Protein AF-A0A2E8U7J4-F1 (afdb_monomer_lite)

Secondary structure (DSSP, 8-state):
-HHHHH-HHHHHHHHHHHHHHHHHHHH-HHHHHHHHHHHH---HHHHHHHHSTT-S--------HHHHHHHHHHHHHHHHHH-PPP--HHHH---HHHHHHHHHTT--HHHHHH----HHHHTTTPPEEEEETTTEEEEESSHHHHHHHHHHHHHTT--EEEEEEE-TTT--EEEGGGPEEEE-TTS-EEEESSHHHHHHHHHHHT-EEE-HHHHHHTT--

pLDDT: mean 96.06, std 4.63, range [56.97, 98.75]

Structure (mmCIF, N/CA/C/O backbone):
data_AF-A0A2E8U7J4-F1
#
_entry.id   AF-A0A2E8U7J4-F1
#
loop_
_atom_site.group_PDB
_atom_site.id
_atom_site.type_symbol
_atom_site.label_atom_id
_atom_site.label_alt_id
_atom_site.label_comp_id
_atom_site.label_asym_id
_atom_site.label_entity_id
_atom_site.label_seq_id
_atom_site.pdbx_PDB_ins_code
_atom_site.Cartn_x
_atom_site.Cartn_y
_atom_site.Cartn_z
_atom_site.occupancy
_atom_site.B_iso_or_equiv
_atom_site.auth_seq_id
_atom_site.auth_comp_id
_atom_site.auth_asym_id
_atom_site.auth_atom_id
_atom_site.pdbx_PDB_model_num
ATOM 1 N N . GLN A 1 1 ? 15.069 5.390 -27.825 1.00 61.34 1 GLN A N 1
ATOM 2 C CA . GLN A 1 1 ? 15.758 4.118 -28.132 1.00 61.34 1 GLN A CA 1
ATOM 3 C C . GLN A 1 1 ? 17.256 4.313 -28.344 1.00 61.34 1 GLN A C 1
ATOM 5 O O . GLN A 1 1 ? 17.991 3.431 -27.934 1.00 61.34 1 GLN A O 1
ATOM 10 N N . GLU A 1 2 ? 17.716 5.442 -28.901 1.00 76.81 2 GLU A N 1
ATOM 11 C CA . GLU A 1 2 ? 19.159 5.721 -29.071 1.00 76.81 2 GLU A CA 1
ATOM 12 C C . GLU A 1 2 ? 19.921 5.733 -27.738 1.00 76.81 2 GLU A C 1
ATOM 14 O O . GLU A 1 2 ? 20.840 4.945 -27.582 1.00 76.81 2 GLU A O 1
ATOM 19 N N . LEU A 1 3 ? 19.435 6.444 -26.707 1.00 84.75 3 LEU A N 1
ATOM 20 C CA . LEU A 1 3 ? 20.079 6.451 -25.379 1.00 84.75 3 LEU A CA 1
ATOM 21 C C . LEU A 1 3 ? 20.342 5.046 -24.805 1.00 84.75 3 LEU A C 1
ATOM 23 O O . LEU A 1 3 ? 21.417 4.790 -24.285 1.00 84.75 3 LEU A O 1
ATOM 27 N N . ALA A 1 4 ? 19.367 4.137 -24.888 1.00 86.25 4 ALA A N 1
ATOM 28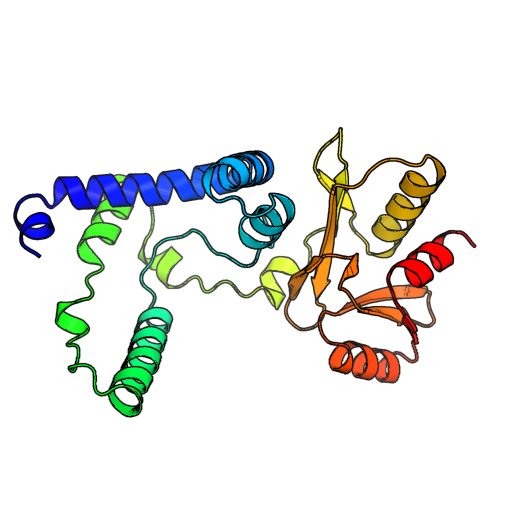 C CA . ALA A 1 4 ? 19.502 2.798 -24.314 1.00 86.25 4 ALA A CA 1
ATOM 29 C C . ALA A 1 4 ? 20.471 1.904 -25.109 1.00 86.25 4 ALA A C 1
ATOM 31 O O . ALA A 1 4 ? 21.087 1.005 -24.540 1.00 86.25 4 ALA A O 1
ATOM 32 N N . LYS A 1 5 ? 20.606 2.148 -26.419 1.00 87.38 5 LYS A N 1
ATOM 33 C CA . LYS A 1 5 ? 21.551 1.438 -27.290 1.00 87.38 5 LYS A CA 1
ATOM 34 C C . LYS A 1 5 ? 22.968 1.985 -27.156 1.00 87.38 5 LYS A C 1
ATOM 36 O O . LYS A 1 5 ? 23.907 1.202 -27.102 1.00 87.38 5 LYS A O 1
ATOM 41 N N . ASP A 1 6 ? 23.096 3.305 -27.092 1.00 94.69 6 ASP A N 1
ATOM 42 C CA . ASP A 1 6 ? 24.384 3.995 -27.085 1.00 94.69 6 ASP A CA 1
ATOM 43 C C . ASP A 1 6 ? 25.003 4.040 -25.681 1.00 94.69 6 ASP A C 1
ATOM 45 O O . ASP A 1 6 ? 26.225 4.027 -25.555 1.00 94.69 6 ASP A O 1
ATOM 49 N N . TYR A 1 7 ? 24.162 4.054 -24.637 1.00 95.88 7 TYR A N 1
ATOM 50 C CA . TYR A 1 7 ? 24.557 4.146 -23.225 1.00 95.88 7 TYR A CA 1
ATOM 51 C C . TYR A 1 7 ? 23.782 3.147 -22.342 1.00 95.88 7 TYR A C 1
ATOM 53 O O . TYR A 1 7 ? 23.061 3.544 -21.412 1.00 95.88 7 TYR A O 1
ATOM 61 N N . PRO A 1 8 ? 23.878 1.832 -22.619 1.00 96.06 8 PRO A N 1
ATOM 62 C CA . PRO A 1 8 ? 23.180 0.802 -21.851 1.00 96.06 8 PRO A CA 1
ATOM 63 C C . PRO A 1 8 ? 23.538 0.839 -20.356 1.00 96.06 8 PRO A C 1
ATOM 65 O O . PRO A 1 8 ? 22.679 0.609 -19.505 1.00 96.06 8 PRO A O 1
ATOM 68 N N . GLU A 1 9 ? 24.773 1.198 -20.010 1.00 96.56 9 GLU A N 1
ATOM 69 C CA . GLU A 1 9 ? 25.257 1.317 -18.636 1.00 96.56 9 GLU A CA 1
ATOM 70 C C . GLU A 1 9 ? 24.529 2.402 -17.836 1.00 96.56 9 GLU A C 1
ATOM 72 O O . GLU A 1 9 ? 24.312 2.232 -16.636 1.00 96.56 9 GLU A O 1
ATOM 77 N N . VAL A 1 10 ? 24.095 3.488 -18.486 1.00 97.38 10 VAL A N 1
ATOM 78 C CA . VAL A 1 10 ? 23.323 4.556 -17.835 1.00 97.38 10 VAL A CA 1
ATOM 79 C C . VAL A 1 10 ? 21.919 4.061 -17.500 1.00 97.38 10 VAL A C 1
ATOM 81 O O . VAL A 1 10 ? 21.425 4.303 -16.398 1.00 97.38 10 VAL A O 1
ATOM 84 N N . VAL A 1 11 ? 21.288 3.316 -18.413 1.00 97.12 11 VAL A N 1
ATOM 85 C CA . VAL A 1 11 ? 19.967 2.711 -18.178 1.00 97.12 11 VAL A CA 1
ATOM 86 C C . VAL A 1 11 ? 20.043 1.674 -17.056 1.00 97.12 11 VAL A C 1
ATOM 88 O O . VAL A 1 11 ? 19.221 1.698 -16.140 1.00 97.12 11 VAL A O 1
ATOM 91 N N . VAL A 1 12 ? 21.060 0.810 -17.070 1.00 98.31 12 VAL A N 1
ATOM 92 C CA . VAL A 1 12 ? 21.289 -0.174 -16.001 1.00 98.31 12 VAL A CA 1
ATOM 93 C C . VAL A 1 12 ? 21.558 0.522 -14.664 1.00 98.31 12 VAL A C 1
ATOM 95 O O . VAL A 1 12 ? 20.991 0.127 -13.645 1.00 98.31 12 VAL A O 1
ATOM 98 N N . ALA A 1 13 ? 22.367 1.585 -14.637 1.00 98.44 13 ALA A N 1
ATOM 99 C CA . ALA A 1 13 ? 22.617 2.368 -13.426 1.00 98.44 13 ALA A CA 1
ATOM 100 C C . ALA A 1 13 ? 21.338 3.005 -12.864 1.00 98.44 13 ALA A C 1
ATOM 102 O O . ALA A 1 13 ? 21.102 2.932 -11.658 1.00 98.44 13 ALA A O 1
ATOM 103 N N . PHE A 1 14 ? 20.486 3.562 -13.727 1.00 98.12 14 PHE A N 1
ATOM 104 C CA . PHE A 1 14 ? 19.186 4.092 -13.328 1.00 98.12 14 PHE A CA 1
ATOM 105 C C . PHE A 1 14 ? 18.287 3.006 -12.720 1.00 98.12 14 PHE A C 1
ATOM 107 O O . PHE A 1 14 ? 17.716 3.209 -11.653 1.00 98.12 14 PHE A O 1
ATOM 114 N N . LEU A 1 15 ? 18.202 1.827 -13.339 1.00 98.31 15 LEU A N 1
ATOM 115 C CA . LEU A 1 15 ? 17.380 0.725 -12.829 1.00 98.31 15 LEU A CA 1
ATOM 116 C C . LEU A 1 15 ? 17.900 0.167 -11.498 1.00 98.31 15 LEU A C 1
ATOM 118 O O . LEU A 1 15 ? 17.100 -0.168 -10.627 1.00 98.31 15 LEU A O 1
ATOM 122 N N . LYS A 1 16 ? 19.221 0.140 -11.283 1.00 98.62 16 LYS A N 1
ATOM 123 C CA . LYS A 1 16 ? 19.791 -0.154 -9.957 1.00 98.62 16 LYS A CA 1
ATOM 124 C C . LYS A 1 16 ? 19.339 0.870 -8.915 1.00 98.62 16 LYS A C 1
ATOM 126 O O . LYS A 1 16 ? 18.934 0.465 -7.832 1.00 98.62 16 LYS A O 1
ATOM 131 N N . ALA A 1 17 ? 19.327 2.158 -9.261 1.00 98.56 17 ALA A N 1
ATOM 132 C CA . ALA A 1 17 ? 18.824 3.203 -8.371 1.00 98.56 17 ALA A CA 1
ATOM 133 C C . ALA A 1 17 ? 17.315 3.066 -8.087 1.00 98.56 17 ALA A C 1
ATOM 135 O O . ALA A 1 17 ? 16.883 3.359 -6.977 1.00 98.56 17 ALA A O 1
ATOM 136 N N . VAL A 1 18 ? 16.513 2.582 -9.045 1.00 98.19 18 VAL A N 1
ATOM 137 C CA . VAL A 1 18 ? 15.092 2.250 -8.817 1.00 98.19 18 VAL A CA 1
ATOM 138 C C . VAL A 1 18 ? 14.946 1.114 -7.799 1.00 98.19 18 VAL A C 1
ATOM 140 O O . VAL A 1 18 ? 14.127 1.223 -6.888 1.00 98.19 18 VAL A O 1
ATOM 143 N N . ILE A 1 19 ? 15.758 0.056 -7.910 1.00 98.44 19 ILE A N 1
ATOM 144 C CA . ILE A 1 19 ? 15.787 -1.042 -6.928 1.00 98.44 19 ILE A CA 1
ATOM 145 C C . ILE A 1 19 ? 16.183 -0.505 -5.544 1.00 98.44 19 ILE A C 1
ATOM 147 O O . ILE A 1 19 ? 15.467 -0.740 -4.572 1.00 98.44 19 ILE A O 1
ATOM 151 N N . ASP A 1 20 ? 17.266 0.276 -5.471 1.00 98.44 20 ASP A N 1
ATOM 152 C CA . ASP A 1 20 ? 17.758 0.874 -4.222 1.00 98.44 20 ASP A CA 1
ATOM 153 C C . ASP A 1 20 ? 16.714 1.798 -3.577 1.00 98.44 20 ASP A C 1
ATOM 155 O O . ASP A 1 20 ? 16.549 1.801 -2.359 1.00 98.44 20 ASP A O 1
ATOM 159 N N . ALA A 1 21 ? 15.967 2.558 -4.382 1.00 97.56 21 ALA A N 1
ATOM 160 C CA . ALA A 1 21 ? 14.871 3.388 -3.896 1.00 97.56 21 ALA A CA 1
ATOM 161 C C . ALA A 1 21 ? 13.733 2.540 -3.309 1.00 97.56 21 ALA A C 1
ATOM 163 O O . ALA A 1 21 ? 13.187 2.892 -2.265 1.00 97.56 21 ALA A O 1
ATOM 164 N N . GLY A 1 22 ? 13.393 1.411 -3.938 1.00 97.12 22 GLY A N 1
ATOM 165 C CA . GLY A 1 22 ? 12.428 0.459 -3.390 1.00 97.12 22 GLY A CA 1
ATOM 166 C C . GLY A 1 22 ? 12.868 -0.093 -2.031 1.00 97.12 22 GLY A C 1
ATOM 167 O O . GLY A 1 22 ? 12.071 -0.125 -1.094 1.00 97.12 22 GLY A O 1
ATOM 168 N N . ASP A 1 23 ? 14.139 -0.469 -1.896 1.00 97.31 23 ASP A N 1
ATOM 169 C CA . ASP A 1 23 ? 14.705 -0.962 -0.634 1.00 97.31 23 ASP A CA 1
ATOM 170 C C . ASP A 1 23 ? 14.732 0.118 0.449 1.00 97.31 23 ASP A C 1
ATOM 172 O O . ASP A 1 23 ? 14.337 -0.137 1.586 1.00 97.31 23 ASP A O 1
ATOM 176 N N . TRP A 1 24 ? 15.083 1.348 0.077 1.00 97.94 24 TRP A N 1
ATOM 177 C CA . TRP A 1 24 ? 15.038 2.503 0.965 1.00 97.94 24 TRP A CA 1
ATOM 178 C C . TRP A 1 24 ? 13.634 2.767 1.532 1.00 97.94 24 TRP A C 1
ATOM 180 O O . TRP A 1 24 ? 13.478 3.053 2.720 1.00 97.94 24 TRP A O 1
ATOM 190 N N . VAL A 1 25 ? 12.594 2.640 0.699 1.00 97.88 25 VAL A N 1
ATOM 191 C CA . VAL A 1 25 ? 11.199 2.759 1.149 1.00 97.88 25 VAL A CA 1
ATOM 192 C C . VAL A 1 25 ? 10.824 1.617 2.096 1.00 97.88 25 VAL A C 1
ATOM 194 O O . VAL A 1 25 ? 10.123 1.847 3.080 1.00 97.88 25 VAL A O 1
ATOM 197 N N . ARG A 1 26 ? 11.280 0.386 1.828 1.00 96.50 26 ARG A N 1
ATOM 198 C CA . ARG A 1 26 ? 10.996 -0.778 2.686 1.00 96.50 26 ARG A CA 1
ATOM 199 C C . ARG A 1 26 ? 11.686 -0.694 4.047 1.00 96.50 26 ARG A C 1
ATOM 201 O O . ARG A 1 26 ? 11.122 -1.190 5.019 1.00 96.50 26 ARG A O 1
ATOM 208 N N . GLU A 1 27 ? 12.877 -0.103 4.109 1.00 97.50 27 GLU A N 1
ATOM 209 C CA . GLU A 1 27 ? 13.656 0.054 5.342 1.00 97.50 27 GLU A CA 1
ATOM 210 C C . GLU A 1 27 ? 12.933 0.947 6.360 1.00 97.50 27 GLU A C 1
ATOM 212 O O . GLU A 1 27 ? 12.802 0.576 7.527 1.00 97.50 27 GLU A O 1
ATOM 217 N N . ASP A 1 28 ? 12.416 2.094 5.911 1.00 97.69 28 ASP A N 1
ATOM 218 C CA . ASP A 1 28 ? 11.656 3.022 6.751 1.00 97.69 28 ASP A CA 1
ATOM 219 C C . ASP A 1 28 ? 10.508 3.677 5.959 1.00 97.69 28 ASP A C 1
ATOM 221 O O . ASP A 1 28 ? 10.631 4.805 5.459 1.00 97.69 28 ASP A O 1
ATOM 225 N N . PRO A 1 29 ? 9.351 2.998 5.852 1.00 97.56 29 PRO A N 1
ATOM 226 C CA . PRO A 1 29 ? 8.225 3.504 5.075 1.00 97.56 29 PRO A CA 1
ATOM 227 C C . PRO A 1 29 ? 7.598 4.765 5.678 1.00 97.56 29 PRO A C 1
ATOM 229 O O . PRO A 1 29 ? 6.948 5.525 4.961 1.00 97.56 29 PRO A O 1
ATOM 232 N N . MET A 1 30 ? 7.781 5.016 6.980 1.00 97.56 30 MET A N 1
ATOM 233 C CA . MET A 1 30 ? 7.280 6.230 7.628 1.00 97.56 30 MET A CA 1
ATOM 234 C C . MET A 1 30 ? 8.104 7.440 7.187 1.00 97.56 30 MET A C 1
ATOM 236 O O . MET A 1 30 ? 7.544 8.438 6.729 1.00 97.56 30 MET A O 1
ATOM 240 N N . ARG A 1 31 ? 9.434 7.322 7.242 1.00 97.56 31 ARG A N 1
ATOM 241 C CA . ARG A 1 31 ? 10.354 8.340 6.724 1.00 97.56 31 ARG A CA 1
ATOM 242 C C . ARG A 1 31 ? 10.162 8.560 5.228 1.00 97.56 31 ARG A C 1
ATOM 244 O O . ARG A 1 31 ? 10.186 9.704 4.772 1.00 97.56 31 ARG A O 1
ATOM 251 N N . ALA A 1 32 ? 9.956 7.489 4.464 1.00 98.00 32 ALA A N 1
ATOM 252 C CA . ALA A 1 32 ? 9.684 7.588 3.037 1.00 98.00 32 ALA A CA 1
ATOM 253 C C . ALA A 1 32 ? 8.396 8.368 2.754 1.00 98.00 32 ALA A C 1
ATOM 255 O O . ALA A 1 32 ? 8.422 9.317 1.971 1.00 98.00 32 ALA A O 1
ATOM 256 N N . ALA A 1 33 ? 7.301 8.038 3.441 1.00 98.12 33 ALA A N 1
ATOM 257 C CA . ALA A 1 33 ? 6.028 8.738 3.307 1.00 98.12 33 ALA A CA 1
ATOM 258 C C . ALA A 1 33 ? 6.138 10.239 3.630 1.00 98.12 33 ALA A C 1
ATOM 260 O O . ALA A 1 33 ? 5.645 11.069 2.869 1.00 98.12 33 ALA A O 1
ATOM 261 N N . GLU A 1 34 ? 6.843 10.600 4.705 1.00 97.56 34 GLU A N 1
ATOM 262 C CA . GLU A 1 34 ? 7.099 12.001 5.073 1.00 97.56 34 GLU A CA 1
ATOM 263 C C . GLU A 1 34 ? 7.959 12.747 4.048 1.00 97.56 34 GLU A C 1
ATOM 265 O O . GLU A 1 34 ? 7.772 13.943 3.816 1.00 97.56 34 GLU A O 1
ATOM 270 N N . SER A 1 35 ? 8.920 12.063 3.426 1.00 97.88 35 SER A N 1
ATOM 271 C CA . SER A 1 35 ? 9.725 12.662 2.362 1.00 97.88 35 SER A CA 1
ATOM 272 C C . SER A 1 35 ? 8.920 12.846 1.076 1.00 97.88 35 SER A C 1
ATOM 274 O O . SER A 1 35 ? 9.054 13.876 0.414 1.00 97.88 35 SER A O 1
ATOM 276 N N . LEU A 1 36 ? 8.090 11.864 0.719 1.00 97.00 36 LEU A N 1
ATOM 277 C CA . LEU A 1 36 ? 7.252 11.901 -0.476 1.00 97.00 36 LEU A CA 1
ATOM 278 C C . LEU A 1 36 ? 6.173 12.974 -0.371 1.00 97.00 36 LEU A C 1
ATOM 280 O O . LEU A 1 36 ? 5.907 13.646 -1.362 1.00 97.00 36 LEU A O 1
ATOM 284 N N . GLU A 1 37 ? 5.595 13.193 0.809 1.00 98.19 37 GLU A N 1
ATOM 285 C CA . GLU A 1 37 ? 4.637 14.278 1.044 1.00 98.19 37 GLU A CA 1
ATOM 286 C C . GLU A 1 37 ? 5.236 15.645 0.707 1.00 98.19 37 GLU A C 1
ATOM 288 O O . GLU A 1 37 ? 4.640 16.417 -0.040 1.00 98.19 37 GLU A O 1
ATOM 293 N N . LYS A 1 38 ? 6.463 15.922 1.162 1.00 97.69 38 LYS A N 1
ATOM 294 C CA . LYS A 1 38 ? 7.151 17.191 0.864 1.00 97.69 38 LYS A CA 1
ATOM 295 C C . LYS A 1 38 ? 7.374 17.409 -0.631 1.00 97.69 38 LYS A C 1
ATOM 297 O O . LYS A 1 38 ? 7.378 18.550 -1.082 1.00 97.69 38 LYS A O 1
ATOM 302 N N . TRP A 1 39 ? 7.597 16.331 -1.380 1.00 96.56 39 TRP A N 1
ATOM 303 C CA . TRP A 1 39 ? 7.866 16.389 -2.816 1.00 96.56 39 TRP A CA 1
ATOM 304 C C . TRP A 1 39 ? 6.589 16.448 -3.660 1.00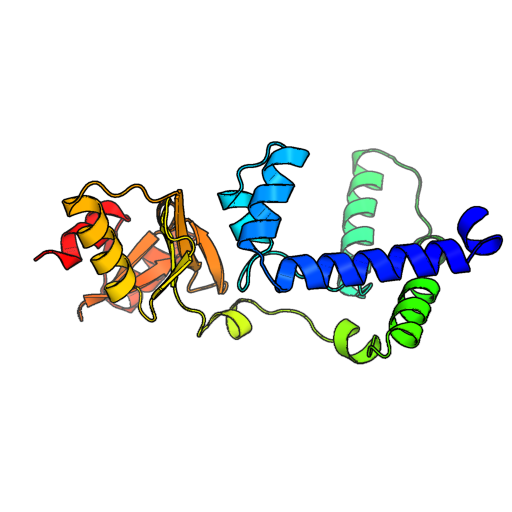 96.56 39 TRP A C 1
ATOM 306 O O . TRP A 1 39 ? 6.523 17.173 -4.648 1.00 96.56 39 TRP A O 1
ATOM 316 N N . THR A 1 40 ? 5.583 15.658 -3.289 1.00 96.31 40 THR A N 1
ATOM 317 C CA . THR A 1 40 ? 4.378 15.419 -4.099 1.00 96.31 40 THR A CA 1
ATOM 318 C C . THR A 1 40 ? 3.176 16.246 -3.657 1.00 96.31 40 THR A C 1
ATOM 320 O O . THR A 1 40 ? 2.250 16.426 -4.441 1.00 96.31 40 THR A O 1
ATOM 323 N N . GLY A 1 41 ? 3.161 16.715 -2.407 1.00 97.06 41 GLY A N 1
ATOM 324 C CA . GLY A 1 41 ? 1.997 17.322 -1.763 1.00 97.06 41 GLY A CA 1
ATOM 325 C C . GLY A 1 41 ? 0.904 16.329 -1.352 1.00 97.06 41 GLY A C 1
ATOM 326 O O . GLY A 1 41 ? -0.093 16.755 -0.780 1.00 97.06 41 GLY A O 1
ATOM 327 N N . VAL A 1 42 ? 1.067 15.030 -1.630 1.00 97.69 42 VAL A N 1
ATOM 328 C CA . VAL A 1 42 ? 0.139 13.978 -1.189 1.00 97.69 42 VAL A CA 1
ATOM 329 C C . VAL A 1 42 ? 0.420 13.649 0.270 1.00 97.69 42 VAL A C 1
ATOM 331 O O . VAL A 1 42 ? 1.573 13.411 0.628 1.00 97.69 42 VAL A O 1
ATOM 334 N N . GLU A 1 43 ? -0.624 13.583 1.089 1.00 98.31 43 GLU A N 1
ATOM 335 C CA . GLU A 1 43 ? -0.512 13.383 2.530 1.00 98.31 43 GLU A CA 1
ATOM 336 C C . GLU A 1 43 ? 0.293 12.126 2.868 1.00 98.31 43 GLU A C 1
ATOM 338 O O . GLU A 1 43 ? 0.103 11.048 2.284 1.00 98.31 43 GLU A O 1
ATOM 343 N N . LYS A 1 44 ? 1.181 12.237 3.856 1.00 98.38 44 LYS A N 1
ATOM 344 C CA . LYS A 1 44 ? 2.051 11.129 4.264 1.00 98.38 44 LYS A CA 1
ATOM 345 C C . LYS A 1 44 ? 1.265 9.895 4.705 1.00 98.38 44 LYS A C 1
ATOM 347 O O . LYS A 1 44 ? 1.713 8.772 4.505 1.00 98.38 44 LYS A O 1
ATOM 352 N N . GLU A 1 45 ? 0.073 10.062 5.265 1.00 98.38 45 GLU A N 1
ATOM 353 C CA . GLU A 1 45 ? -0.797 8.958 5.664 1.00 98.38 45 GLU A CA 1
ATOM 354 C C . GLU A 1 45 ? -1.309 8.173 4.446 1.00 98.38 45 GLU A C 1
ATOM 356 O O . GLU A 1 45 ? -1.447 6.949 4.497 1.00 98.38 45 GLU A O 1
ATOM 361 N N . VAL A 1 46 ? -1.538 8.857 3.321 1.00 98.06 46 VAL A N 1
ATOM 362 C CA . VAL A 1 46 ? -1.876 8.218 2.044 1.00 98.06 46 VAL A CA 1
ATOM 363 C C . VAL A 1 46 ? -0.642 7.537 1.469 1.00 98.06 46 VAL A C 1
ATOM 365 O O . VAL A 1 46 ? -0.714 6.361 1.133 1.00 98.06 46 VAL A O 1
ATOM 368 N N . GLN A 1 47 ? 0.511 8.208 1.429 1.00 98.19 47 GLN A N 1
ATOM 369 C CA . GLN A 1 47 ? 1.756 7.588 0.959 1.00 98.19 47 GLN A CA 1
ATOM 370 C C . GLN A 1 47 ? 2.075 6.305 1.747 1.00 98.19 47 GLN A C 1
ATOM 372 O O . GLN A 1 47 ? 2.334 5.253 1.165 1.00 98.19 47 GLN A O 1
ATOM 377 N N . TYR A 1 48 ? 1.956 6.342 3.074 1.00 98.44 48 TYR A N 1
ATOM 378 C CA . TYR A 1 48 ? 2.167 5.176 3.926 1.00 98.44 48 TYR A CA 1
ATOM 379 C C . TYR A 1 48 ? 1.172 4.046 3.626 1.00 98.44 48 TYR A C 1
ATOM 381 O O . TYR A 1 48 ? 1.574 2.884 3.587 1.00 98.44 48 TYR A O 1
ATOM 389 N N . LEU A 1 49 ? -0.102 4.348 3.349 1.00 98.19 49 LEU A N 1
ATOM 390 C CA . LEU A 1 49 ? -1.091 3.340 2.945 1.00 98.19 49 LEU A CA 1
ATOM 391 C C . LEU A 1 49 ? -0.654 2.550 1.698 1.00 98.19 49 LEU A C 1
ATOM 393 O O . LEU A 1 49 ? -0.914 1.350 1.621 1.00 98.19 49 LEU A O 1
ATOM 397 N N . TYR A 1 50 ? 0.013 3.195 0.740 1.00 96.88 50 TYR A N 1
ATOM 398 C CA . TYR A 1 50 ? 0.470 2.547 -0.492 1.00 96.88 50 TYR A CA 1
ATOM 399 C C . TYR A 1 50 ? 1.831 1.859 -0.339 1.00 96.88 50 TYR A C 1
ATOM 401 O O . TYR A 1 50 ? 1.985 0.736 -0.808 1.00 96.88 50 TYR A O 1
ATOM 409 N N . PHE A 1 51 ? 2.790 2.509 0.323 1.00 96.69 51 PHE A N 1
ATOM 410 C CA . PHE A 1 51 ? 4.205 2.120 0.305 1.00 96.69 51 PHE A CA 1
ATOM 411 C C . PHE A 1 51 ? 4.679 1.326 1.534 1.00 96.69 51 PHE A C 1
ATOM 413 O O . PHE A 1 51 ? 5.759 0.738 1.501 1.00 96.69 51 PHE A O 1
ATOM 420 N N . SER A 1 52 ? 3.914 1.306 2.631 1.00 97.31 52 SER A N 1
ATOM 421 C CA . SER A 1 52 ? 4.294 0.561 3.841 1.00 97.31 52 SER A CA 1
ATOM 422 C C . SER A 1 52 ? 4.157 -0.952 3.685 1.00 97.31 52 SER A C 1
ATOM 424 O O . SER A 1 52 ? 3.556 -1.462 2.740 1.00 97.31 52 SER A O 1
ATOM 426 N N . LYS A 1 53 ? 4.662 -1.703 4.670 1.00 95.56 53 LYS A N 1
ATOM 427 C CA . LYS A 1 53 ? 4.375 -3.135 4.775 1.00 95.56 53 LYS A CA 1
ATOM 428 C C . LYS A 1 53 ? 2.861 -3.357 4.874 1.00 95.56 53 LYS A C 1
ATOM 430 O O . LYS A 1 53 ? 2.185 -2.750 5.706 1.00 95.56 53 LYS A O 1
ATOM 435 N N . GLY A 1 54 ? 2.336 -4.229 4.020 1.00 95.50 54 GLY A N 1
ATOM 436 C CA . GLY A 1 54 ? 0.894 -4.427 3.882 1.00 95.50 54 GLY A CA 1
ATOM 437 C C . GLY A 1 54 ? 0.202 -3.415 2.962 1.00 95.50 54 GLY A C 1
ATOM 438 O O . GLY A 1 54 ? -1.011 -3.488 2.798 1.00 95.50 54 GLY A O 1
ATOM 439 N N . GLY A 1 55 ? 0.938 -2.454 2.399 1.00 95.94 55 GLY A N 1
ATOM 440 C CA . GLY A 1 55 ? 0.412 -1.445 1.491 1.00 95.94 55 GLY A CA 1
ATOM 441 C C . GLY A 1 55 ? -0.001 -1.999 0.129 1.00 95.94 55 GLY A C 1
ATOM 442 O O . GLY A 1 55 ? 0.125 -3.188 -0.161 1.00 95.94 55 GLY A O 1
ATOM 443 N N . HIS A 1 56 ? -0.548 -1.116 -0.702 1.00 94.56 56 HIS A N 1
ATOM 444 C CA . HIS A 1 56 ? -1.121 -1.476 -2.004 1.00 94.56 56 HIS A CA 1
ATOM 445 C C . HIS A 1 56 ? -0.073 -1.686 -3.099 1.00 94.56 56 HIS A C 1
ATOM 447 O O . HIS A 1 56 ? -0.368 -2.358 -4.084 1.00 94.56 56 HIS A O 1
ATOM 453 N N . LEU A 1 57 ? 1.121 -1.103 -2.962 1.00 93.19 57 LEU A N 1
ATOM 454 C CA . LEU A 1 57 ? 2.159 -1.171 -3.986 1.00 93.19 57 LEU A CA 1
ATOM 455 C C . LEU A 1 57 ? 3.237 -2.185 -3.627 1.00 93.19 57 LEU A C 1
ATOM 457 O O . LEU A 1 57 ? 3.778 -2.200 -2.523 1.00 93.19 57 LEU A O 1
ATOM 461 N N . THR A 1 58 ? 3.620 -2.973 -4.623 1.00 92.31 58 THR A N 1
ATOM 462 C CA . THR A 1 58 ? 4.886 -3.698 -4.642 1.00 92.31 58 THR A CA 1
ATOM 463 C C . THR A 1 58 ? 5.942 -2.828 -5.316 1.00 92.31 58 THR A C 1
ATOM 465 O O . THR A 1 58 ? 5.677 -2.217 -6.347 1.00 92.31 58 THR A O 1
ATOM 468 N N . LEU A 1 59 ? 7.144 -2.768 -4.742 1.00 94.19 59 LEU A N 1
ATOM 469 C CA . LEU A 1 59 ? 8.240 -1.911 -5.232 1.00 94.19 59 LEU A CA 1
ATOM 470 C C . LEU A 1 59 ? 9.324 -2.681 -5.985 1.00 94.19 59 LEU A C 1
ATOM 472 O O . LEU A 1 59 ? 10.396 -2.151 -6.255 1.00 94.19 59 LEU A O 1
ATOM 476 N N . GLU A 1 60 ? 9.090 -3.963 -6.244 1.00 93.94 60 GLU A N 1
ATOM 477 C CA . GLU A 1 60 ? 9.968 -4.734 -7.114 1.00 93.94 60 GLU A CA 1
ATOM 478 C C . GLU A 1 60 ? 9.670 -4.338 -8.578 1.00 93.94 60 GLU A C 1
ATOM 480 O O . GLU A 1 60 ? 8.495 -4.195 -8.925 1.00 93.94 60 GLU A O 1
ATOM 485 N N . PRO A 1 61 ? 10.689 -4.070 -9.412 1.00 96.25 61 PRO A N 1
ATOM 486 C CA . PRO A 1 61 ? 10.489 -3.506 -10.748 1.00 96.25 61 PRO A CA 1
ATOM 487 C C . PRO A 1 61 ? 10.498 -4.548 -11.887 1.00 96.25 61 PRO A C 1
ATOM 489 O O . PRO A 1 61 ? 10.842 -4.207 -13.021 1.00 96.25 61 PRO A O 1
ATOM 492 N N . THR A 1 62 ? 10.179 -5.821 -11.629 1.00 97.38 62 THR A N 1
ATOM 493 C CA . THR A 1 62 ? 10.083 -6.842 -12.687 1.00 97.38 62 THR A CA 1
ATOM 494 C C . THR A 1 62 ? 8.923 -6.556 -13.643 1.00 97.38 62 THR A C 1
ATOM 496 O O . THR A 1 62 ? 7.861 -6.049 -13.273 1.00 97.38 62 THR A O 1
ATOM 499 N N . ILE A 1 63 ? 9.125 -6.893 -14.917 1.00 97.00 63 ILE A N 1
ATOM 500 C CA . ILE A 1 63 ? 8.139 -6.688 -15.978 1.00 97.00 63 ILE A CA 1
ATOM 501 C C . ILE A 1 63 ? 7.370 -7.995 -16.138 1.00 97.00 63 ILE A C 1
ATOM 503 O O . ILE A 1 63 ? 7.759 -8.872 -16.898 1.00 97.00 63 ILE A O 1
ATOM 507 N N . LYS A 1 64 ? 6.297 -8.147 -15.363 1.00 96.25 64 LYS A N 1
ATOM 508 C CA . LYS A 1 64 ? 5.462 -9.352 -15.378 1.00 96.25 64 LYS A CA 1
ATOM 509 C C . LYS A 1 64 ? 4.569 -9.404 -16.615 1.00 96.25 64 LYS A C 1
ATOM 511 O O . LYS A 1 64 ? 4.008 -8.380 -17.004 1.00 96.25 64 LYS A O 1
ATOM 516 N N . ASP A 1 65 ? 4.317 -10.606 -17.129 1.00 94.81 65 ASP A N 1
ATOM 517 C CA . ASP A 1 65 ? 3.429 -10.826 -18.283 1.00 94.81 65 ASP A CA 1
ATOM 518 C C . ASP A 1 65 ? 2.043 -10.201 -18.071 1.00 94.81 65 ASP A C 1
ATOM 520 O O . ASP A 1 65 ? 1.536 -9.494 -18.935 1.00 94.81 65 ASP A O 1
ATOM 524 N N . LYS A 1 66 ? 1.475 -10.333 -16.864 1.00 93.88 66 LYS A N 1
ATOM 525 C CA . LYS A 1 66 ? 0.190 -9.705 -16.512 1.00 93.88 66 LYS A CA 1
ATOM 526 C C . LYS A 1 66 ? 0.200 -8.175 -16.616 1.00 93.88 66 LYS A C 1
ATOM 528 O O . LYS A 1 66 ? -0.843 -7.581 -16.879 1.00 93.88 66 LYS A O 1
ATOM 533 N N . TRP A 1 67 ? 1.342 -7.522 -16.388 1.00 94.56 67 TRP A N 1
ATOM 534 C CA . TRP A 1 67 ? 1.467 -6.073 -16.571 1.00 94.56 67 TRP A CA 1
ATOM 535 C C . TRP A 1 67 ? 1.480 -5.703 -18.050 1.00 94.56 67 TRP A C 1
ATOM 537 O O . TRP A 1 67 ? 0.863 -4.707 -18.425 1.00 94.56 67 TRP A O 1
ATOM 547 N N . VAL A 1 68 ? 2.126 -6.522 -18.883 1.00 96.06 68 VAL A N 1
ATOM 548 C CA . VAL A 1 68 ? 2.122 -6.360 -20.341 1.00 96.06 68 VAL A CA 1
ATOM 549 C C . VAL A 1 68 ? 0.712 -6.571 -20.894 1.00 96.06 68 VAL A C 1
ATOM 551 O O . VAL A 1 68 ? 0.204 -5.686 -21.572 1.00 96.06 68 VAL A O 1
ATOM 554 N N . GLU A 1 69 ? 0.025 -7.650 -20.508 1.00 96.06 69 GLU A N 1
ATOM 555 C CA . GLU A 1 69 ? -1.371 -7.918 -20.894 1.00 96.06 69 GLU A CA 1
ATOM 556 C C . GLU A 1 69 ? -2.311 -6.767 -20.499 1.00 96.06 69 GLU A C 1
ATOM 558 O O . GLU A 1 69 ? -3.149 -6.322 -21.286 1.00 96.06 69 GLU A O 1
ATOM 563 N N . ALA A 1 70 ? -2.168 -6.245 -19.275 1.00 96.19 70 ALA A N 1
ATOM 564 C CA . ALA A 1 70 ? -2.963 -5.112 -18.814 1.00 96.19 70 ALA A CA 1
ATOM 565 C C . ALA A 1 70 ? -2.663 -3.841 -19.620 1.00 96.19 70 ALA A C 1
ATOM 567 O O . ALA A 1 70 ? -3.579 -3.081 -19.944 1.00 96.19 70 ALA A O 1
ATOM 568 N N . LEU A 1 71 ? -1.395 -3.590 -19.950 1.00 96.19 71 LEU A N 1
ATOM 569 C CA . LEU A 1 71 ? -0.997 -2.456 -20.775 1.00 96.19 71 LEU A CA 1
ATOM 570 C C . LEU A 1 71 ? -1.562 -2.574 -22.200 1.00 96.19 71 LEU A C 1
ATOM 572 O O . LEU A 1 71 ? -2.134 -1.603 -22.692 1.00 96.19 71 LEU A O 1
ATOM 576 N N . GLU A 1 72 ? -1.473 -3.751 -22.822 1.00 96.50 72 GLU A N 1
ATOM 577 C CA . GLU A 1 72 ? -2.053 -4.046 -24.139 1.00 96.50 72 GLU A CA 1
ATOM 578 C C . GLU A 1 72 ? -3.565 -3.818 -24.148 1.00 96.50 72 GLU A C 1
ATOM 580 O O . GLU A 1 72 ? -4.091 -3.120 -25.019 1.00 96.50 72 GLU A O 1
ATOM 585 N N . PHE A 1 73 ? -4.269 -4.331 -23.134 1.00 97.00 73 PHE A N 1
ATOM 586 C CA . PHE A 1 73 ? -5.703 -4.113 -22.977 1.00 97.00 73 PHE A CA 1
ATOM 587 C C . PHE A 1 73 ? -6.043 -2.619 -22.870 1.00 97.00 73 PHE A C 1
ATOM 589 O O . PHE A 1 73 ? -6.902 -2.120 -23.601 1.00 97.00 73 PHE A O 1
ATOM 596 N N . ASN A 1 74 ? -5.360 -1.891 -21.981 1.00 96.56 74 ASN A N 1
ATOM 597 C CA . ASN A 1 74 ? -5.608 -0.466 -21.756 1.00 96.56 74 ASN A CA 1
ATOM 598 C C . ASN A 1 74 ? -5.320 0.372 -23.010 1.00 96.56 74 ASN A C 1
ATOM 600 O O . ASN A 1 74 ? -6.104 1.257 -23.360 1.00 96.56 74 ASN A O 1
ATOM 604 N N . HIS A 1 75 ? -4.228 0.078 -23.714 1.00 96.50 75 HIS A N 1
ATOM 605 C CA . HIS A 1 75 ? -3.886 0.748 -24.966 1.00 96.50 75 HIS A CA 1
ATOM 606 C C . HIS A 1 75 ? -4.907 0.439 -26.064 1.00 96.50 75 HIS A C 1
ATOM 608 O O . HIS A 1 75 ? -5.377 1.362 -26.721 1.00 96.50 75 HIS A O 1
ATOM 614 N N . GLY A 1 76 ? -5.361 -0.812 -26.190 1.00 96.12 76 GLY A N 1
ATOM 615 C CA . GLY A 1 76 ? -6.412 -1.196 -27.139 1.00 96.12 76 GLY A CA 1
ATOM 616 C C . GLY A 1 76 ? -7.757 -0.500 -26.883 1.00 96.12 76 GLY A C 1
ATOM 617 O O . GLY A 1 76 ? -8.491 -0.176 -27.821 1.00 96.12 76 GLY A O 1
ATOM 618 N N . VAL A 1 77 ? -8.088 -0.195 -25.621 1.00 96.12 77 VAL A N 1
ATOM 619 C CA . VAL A 1 77 ? -9.227 0.683 -25.296 1.00 96.12 77 VAL A CA 1
ATOM 620 C C . VAL A 1 77 ? -8.991 2.088 -25.851 1.00 96.12 77 VAL A C 1
ATOM 622 O O . VAL A 1 77 ? -9.874 2.635 -26.506 1.00 96.12 77 VAL A O 1
ATOM 625 N N . LEU A 1 78 ? -7.812 2.678 -25.646 1.00 96.44 78 LEU A N 1
ATOM 626 C CA . LEU A 1 78 ? -7.504 4.014 -26.164 1.00 96.44 78 LEU A CA 1
ATOM 627 C C . LEU A 1 78 ? -7.451 4.064 -27.697 1.00 96.44 78 LEU A C 1
ATOM 629 O O . LEU A 1 78 ? -7.940 5.030 -28.280 1.00 96.44 78 LEU A O 1
ATOM 633 N N . GLU A 1 79 ? -6.922 3.043 -28.369 1.00 95.75 79 GLU A N 1
ATOM 634 C CA . GLU A 1 79 ? -6.963 2.939 -29.834 1.00 95.75 79 GLU A CA 1
ATOM 635 C C . GLU A 1 79 ? -8.405 3.017 -30.342 1.00 95.75 79 GLU A C 1
ATOM 637 O O . GLU A 1 79 ? -8.710 3.796 -31.245 1.00 95.75 79 GLU A O 1
ATOM 642 N N . ARG A 1 80 ? -9.323 2.279 -29.708 1.00 95.69 80 ARG A N 1
ATOM 643 C CA . ARG A 1 80 ? -10.739 2.272 -30.088 1.00 95.69 80 ARG A CA 1
ATOM 644 C C . ARG A 1 80 ? -11.451 3.584 -29.755 1.00 95.69 80 ARG A C 1
ATOM 646 O O . ARG A 1 80 ? -12.140 4.136 -30.609 1.00 95.69 80 ARG A O 1
ATOM 653 N N . GLU A 1 81 ? -11.293 4.086 -28.531 1.00 96.94 81 GLU A N 1
ATOM 654 C CA . GLU A 1 81 ? -12.064 5.232 -28.025 1.00 96.94 81 GLU A CA 1
ATOM 655 C C . GLU A 1 81 ? -11.470 6.590 -28.431 1.00 96.94 81 GLU A C 1
ATOM 657 O O . GLU A 1 81 ? -12.179 7.597 -28.485 1.00 96.94 81 GLU A O 1
ATOM 662 N N . LYS A 1 82 ? -10.158 6.650 -28.686 1.00 95.44 82 LYS A N 1
ATOM 663 C CA . LYS A 1 82 ? -9.407 7.887 -28.964 1.00 95.44 82 LYS A CA 1
ATOM 664 C C . LYS A 1 82 ? -8.651 7.872 -30.292 1.00 95.44 82 LYS A C 1
ATOM 666 O O . LYS A 1 82 ? -8.090 8.906 -30.646 1.00 95.44 82 LYS A O 1
ATOM 671 N N . LYS A 1 83 ? -8.667 6.765 -31.046 1.00 93.62 83 LYS A N 1
ATOM 672 C CA . LYS A 1 83 ? -7.998 6.631 -32.356 1.00 93.62 83 LYS A CA 1
ATOM 673 C C . LYS A 1 83 ? -6.501 6.946 -32.304 1.00 93.62 83 LYS A C 1
ATOM 675 O O . LYS A 1 83 ? -5.959 7.540 -33.237 1.00 93.62 83 LYS A O 1
ATOM 680 N N . ILE A 1 84 ? -5.839 6.581 -31.206 1.00 95.50 84 ILE A N 1
ATOM 681 C CA . ILE A 1 84 ? -4.377 6.670 -31.133 1.00 95.50 84 ILE A CA 1
ATOM 682 C C . ILE A 1 84 ? -3.736 5.608 -32.047 1.00 95.50 84 ILE A C 1
ATOM 684 O O . ILE A 1 84 ? -4.376 4.592 -32.325 1.00 95.50 84 ILE A O 1
ATOM 688 N N . PRO A 1 85 ? -2.505 5.830 -32.544 1.00 95.25 85 PRO A N 1
ATOM 689 C CA . PRO A 1 85 ? -1.822 4.855 -33.388 1.00 95.25 85 PRO A CA 1
ATOM 690 C C . PRO A 1 85 ? -1.583 3.517 -32.675 1.00 95.25 85 PRO A C 1
ATOM 692 O O . PRO A 1 85 ? -1.384 3.511 -31.454 1.00 95.25 85 PRO A O 1
ATOM 695 N N . PRO A 1 86 ? -1.526 2.406 -33.431 1.00 91.25 86 PRO A N 1
ATOM 696 C CA . PRO A 1 86 ? -1.192 1.119 -32.858 1.00 91.25 86 PRO A CA 1
ATOM 697 C C . PRO A 1 86 ? 0.239 1.079 -32.326 1.00 91.25 86 PRO A C 1
ATOM 699 O O . PRO A 1 86 ? 1.140 1.696 -32.904 1.00 91.25 86 PRO A O 1
ATOM 702 N N . LEU A 1 87 ? 0.447 0.341 -31.235 1.00 93.75 87 LEU A N 1
ATOM 703 C CA . LEU A 1 87 ? 1.756 0.171 -30.605 1.00 93.75 87 LEU A CA 1
ATOM 704 C C . LEU A 1 87 ? 2.254 -1.272 -30.753 1.00 93.75 87 LEU A C 1
ATOM 706 O O . LEU A 1 87 ? 1.542 -2.227 -30.467 1.00 93.75 87 LEU A O 1
ATOM 710 N N . ASP A 1 88 ? 3.505 -1.423 -31.185 1.00 92.69 88 ASP A N 1
ATOM 711 C CA . ASP A 1 88 ? 4.202 -2.711 -31.221 1.00 92.69 88 ASP A CA 1
ATOM 712 C C . ASP A 1 88 ? 4.899 -2.941 -29.871 1.00 92.69 88 ASP A C 1
ATOM 714 O O . ASP A 1 88 ? 6.013 -2.460 -29.640 1.00 92.69 88 ASP A O 1
ATOM 718 N N . PHE A 1 89 ? 4.217 -3.638 -28.960 1.00 93.62 89 PHE A N 1
ATOM 719 C CA . PHE A 1 89 ? 4.695 -3.878 -27.595 1.00 93.62 89 PHE A CA 1
ATOM 720 C C . PHE A 1 89 ? 6.001 -4.671 -27.552 1.00 93.62 89 PHE A C 1
ATOM 722 O O . PHE A 1 89 ? 6.868 -4.347 -26.746 1.00 93.62 89 PHE A O 1
ATOM 729 N N . GLY A 1 90 ? 6.199 -5.625 -28.468 1.00 90.81 90 GLY A N 1
ATOM 730 C CA . GLY A 1 90 ? 7.430 -6.418 -28.546 1.00 90.81 90 GLY A CA 1
ATOM 731 C C . GLY A 1 90 ? 8.664 -5.596 -28.928 1.00 90.81 90 GLY A C 1
ATOM 732 O O . GLY A 1 90 ? 9.783 -5.959 -28.578 1.00 90.81 90 GLY A O 1
ATOM 733 N N . LYS A 1 91 ? 8.484 -4.462 -29.618 1.00 90.69 91 LYS A N 1
ATOM 734 C CA . LYS A 1 91 ? 9.570 -3.496 -29.873 1.00 90.69 91 LYS A CA 1
ATOM 735 C C . LYS A 1 91 ? 9.726 -2.450 -28.779 1.00 90.69 91 LYS A C 1
ATOM 737 O O . LYS A 1 91 ? 10.770 -1.798 -28.709 1.00 90.69 91 LYS A O 1
ATOM 742 N N . TRP A 1 92 ? 8.675 -2.212 -28.003 1.00 91.56 92 TRP A N 1
ATOM 743 C CA . TRP A 1 92 ? 8.637 -1.139 -27.016 1.00 91.56 92 TRP A CA 1
ATOM 744 C C . TRP A 1 92 ? 9.084 -1.603 -25.629 1.00 91.56 92 TRP A C 1
ATOM 746 O O . TRP A 1 92 ? 9.712 -0.838 -24.900 1.00 91.56 92 TRP A O 1
ATOM 756 N N . ILE A 1 93 ? 8.800 -2.858 -25.290 1.00 94.56 93 ILE A N 1
ATOM 757 C CA . ILE A 1 93 ? 9.098 -3.465 -23.998 1.00 94.56 93 ILE A CA 1
ATOM 758 C C . ILE A 1 93 ? 10.326 -4.360 -24.138 1.00 94.56 93 ILE A C 1
ATOM 760 O O . ILE A 1 93 ? 10.384 -5.240 -24.991 1.00 94.56 93 ILE A O 1
ATOM 764 N N . THR A 1 94 ? 11.304 -4.142 -23.266 1.00 94.50 94 THR A N 1
ATOM 765 C CA . THR A 1 94 ? 12.443 -5.040 -23.072 1.00 94.50 94 THR A CA 1
ATOM 766 C C . THR A 1 94 ? 12.771 -5.104 -21.588 1.00 94.50 94 THR A C 1
ATOM 768 O O . THR A 1 94 ? 12.796 -4.076 -20.907 1.00 94.50 94 THR A O 1
ATOM 771 N N . ASP A 1 95 ? 13.015 -6.309 -21.081 1.00 96.62 95 ASP A N 1
ATOM 772 C CA . ASP A 1 95 ? 13.469 -6.543 -19.712 1.00 96.62 95 ASP A CA 1
ATOM 773 C C . ASP A 1 95 ? 14.998 -6.723 -19.614 1.00 96.62 95 ASP A C 1
ATOM 775 O O . ASP A 1 95 ? 15.536 -6.886 -18.518 1.00 96.62 95 ASP A O 1
ATOM 779 N N . GLU A 1 96 ? 15.721 -6.621 -20.736 1.00 96.75 96 GLU A N 1
ATOM 780 C CA . GLU A 1 96 ? 17.171 -6.837 -20.828 1.00 96.75 96 GLU A CA 1
ATOM 781 C C . GLU A 1 96 ? 17.952 -6.004 -19.800 1.00 96.75 96 GLU A C 1
ATOM 783 O O . GLU A 1 96 ? 18.779 -6.530 -19.050 1.00 96.75 96 GLU A O 1
ATOM 788 N N . TYR A 1 97 ? 17.646 -4.708 -19.706 1.00 97.56 97 TYR A N 1
ATOM 789 C CA . TYR A 1 97 ? 18.355 -3.792 -18.812 1.00 97.56 97 TYR A CA 1
ATOM 790 C C . TYR A 1 97 ? 18.047 -4.044 -17.333 1.00 97.56 97 TYR A C 1
ATOM 792 O O . TYR A 1 97 ? 18.944 -3.945 -16.494 1.00 97.56 97 TYR A O 1
ATOM 800 N N . ILE A 1 98 ? 16.800 -4.393 -16.989 1.00 98.00 98 ILE A N 1
ATOM 801 C CA . ILE A 1 98 ? 16.453 -4.682 -15.592 1.00 98.00 98 ILE A CA 1
ATOM 802 C C . ILE A 1 98 ? 17.032 -6.031 -15.157 1.00 98.00 98 ILE A C 1
ATOM 804 O O . ILE A 1 98 ? 17.533 -6.147 -14.041 1.00 98.00 98 ILE A O 1
ATOM 808 N N . ARG A 1 99 ? 17.094 -7.019 -16.057 1.00 98.50 99 ARG A N 1
ATOM 809 C CA . ARG A 1 99 ? 17.807 -8.283 -15.823 1.00 98.50 99 ARG A CA 1
ATOM 810 C C . ARG A 1 99 ? 19.300 -8.062 -15.593 1.00 98.50 99 ARG A C 1
ATOM 812 O O . ARG A 1 99 ? 19.867 -8.660 -14.678 1.00 98.50 99 ARG A O 1
ATOM 819 N N . ALA A 1 100 ? 19.934 -7.188 -16.377 1.00 98.44 100 ALA A N 1
ATOM 820 C CA . ALA A 1 100 ? 21.330 -6.807 -16.167 1.00 98.44 100 ALA A CA 1
ATOM 821 C C . ALA A 1 100 ? 21.537 -6.143 -14.793 1.00 98.44 100 ALA A C 1
ATOM 823 O O . ALA A 1 100 ? 22.439 -6.538 -14.054 1.00 98.44 100 ALA A O 1
ATOM 824 N N . ALA A 1 101 ? 20.654 -5.217 -14.399 1.00 98.56 101 ALA A N 1
ATOM 825 C CA . ALA A 1 101 ? 20.689 -4.587 -13.079 1.00 98.56 101 ALA A CA 1
ATOM 826 C C . ALA A 1 101 ? 20.537 -5.607 -11.933 1.00 98.56 101 ALA A C 1
ATOM 828 O O . ALA A 1 101 ? 21.313 -5.569 -10.977 1.00 98.56 101 ALA A O 1
ATOM 829 N N . TYR A 1 102 ? 19.598 -6.554 -12.042 1.00 98.62 102 TYR A N 1
ATOM 830 C CA . TYR A 1 102 ? 19.429 -7.648 -11.077 1.00 98.62 102 TYR A CA 1
ATOM 831 C C . TYR A 1 102 ? 20.699 -8.492 -10.947 1.00 98.62 102 TYR A C 1
ATOM 833 O O . TYR A 1 102 ? 21.165 -8.739 -9.834 1.00 98.62 102 TYR A O 1
ATOM 841 N N . LYS A 1 103 ? 21.308 -8.874 -12.076 1.00 98.56 103 LYS A N 1
ATOM 842 C CA . LYS A 1 103 ? 22.558 -9.644 -12.098 1.00 98.56 103 LYS A CA 1
ATOM 843 C C . LYS A 1 103 ? 23.698 -8.905 -11.394 1.00 98.56 103 LYS A C 1
ATOM 845 O O . LYS A 1 103 ? 24.393 -9.508 -10.582 1.00 98.56 103 LYS A O 1
ATOM 850 N N . GLU A 1 104 ? 23.888 -7.615 -11.673 1.00 98.44 104 GLU A N 1
ATOM 851 C CA . GLU A 1 104 ? 24.931 -6.799 -11.029 1.00 98.44 104 GLU A CA 1
ATOM 852 C C . GLU A 1 104 ? 24.702 -6.607 -9.525 1.00 98.44 104 GLU A C 1
ATOM 854 O O . GLU A 1 104 ? 25.664 -6.481 -8.769 1.00 98.44 104 GLU A O 1
ATOM 859 N N . LYS A 1 105 ? 23.440 -6.614 -9.081 1.00 98.06 105 LYS A N 1
ATOM 860 C CA . LYS A 1 105 ? 23.063 -6.550 -7.662 1.00 98.06 105 LYS A CA 1
ATOM 861 C C . LYS A 1 105 ? 22.978 -7.921 -6.978 1.00 98.06 105 LYS A C 1
ATOM 863 O O . LYS A 1 105 ? 22.609 -7.972 -5.809 1.00 98.06 105 LYS A O 1
ATOM 868 N N . ALA A 1 106 ? 23.321 -9.007 -7.676 1.00 98.19 106 ALA A N 1
ATOM 869 C CA . ALA A 1 106 ? 23.194 -10.384 -7.190 1.00 98.19 106 ALA A CA 1
ATOM 870 C C . ALA A 1 106 ? 21.768 -10.749 -6.711 1.00 98.19 106 ALA A C 1
ATOM 872 O O . ALA A 1 106 ? 21.595 -11.493 -5.747 1.00 98.19 106 ALA A O 1
ATOM 873 N N . LEU A 1 107 ? 20.751 -10.222 -7.398 1.00 98.12 107 LEU A N 1
ATOM 874 C CA . LEU A 1 107 ? 19.333 -10.519 -7.185 1.00 98.12 107 LEU A CA 1
ATOM 875 C C . LEU A 1 107 ? 18.828 -11.550 -8.206 1.00 98.12 107 LEU A C 1
ATOM 877 O O . LEU A 1 107 ? 19.395 -11.702 -9.290 1.00 98.12 107 LEU A O 1
ATOM 881 N N . ASP A 1 108 ? 17.725 -12.226 -7.884 1.00 98.06 108 ASP A N 1
ATOM 882 C CA . ASP A 1 108 ? 17.107 -13.241 -8.746 1.00 98.06 108 ASP A CA 1
ATOM 883 C C . ASP A 1 108 ? 15.852 -12.691 -9.441 1.00 98.06 108 ASP A C 1
ATOM 885 O O . ASP A 1 108 ? 14.764 -12.643 -8.864 1.00 98.06 108 ASP A O 1
ATOM 889 N N . TYR A 1 109 ? 16.017 -12.280 -10.702 1.00 98.31 109 TYR A N 1
ATOM 890 C CA . TYR A 1 109 ? 14.926 -11.723 -11.505 1.00 98.31 109 TYR A CA 1
ATOM 891 C C . TYR A 1 109 ? 13.825 -12.752 -11.755 1.00 98.31 109 TYR A C 1
ATOM 893 O O . TYR A 1 109 ? 12.650 -12.419 -11.698 1.00 98.31 109 TYR A O 1
ATOM 901 N N . GLU A 1 110 ? 14.185 -14.009 -12.013 1.00 97.88 110 GLU A N 1
ATOM 902 C CA . GLU A 1 110 ? 13.220 -15.060 -12.347 1.00 97.88 110 GLU A CA 1
ATOM 903 C C . GLU A 1 110 ? 12.359 -15.447 -11.151 1.00 97.88 110 GLU A C 1
ATOM 905 O O . GLU A 1 110 ? 11.176 -15.767 -11.303 1.00 97.88 110 GLU A O 1
ATOM 910 N N . LYS A 1 111 ? 12.947 -15.416 -9.954 1.00 97.56 111 LYS A N 1
ATOM 911 C CA . LYS A 1 111 ? 12.208 -15.596 -8.710 1.00 97.56 111 LYS A CA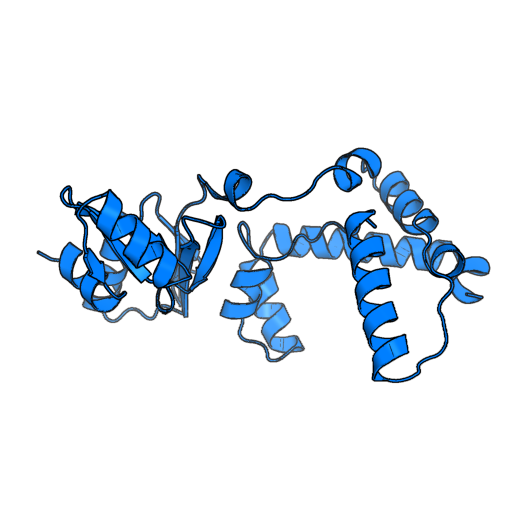 1
ATOM 912 C C . LYS A 1 111 ? 11.203 -14.462 -8.508 1.00 97.56 111 LYS A C 1
ATOM 914 O O . LYS A 1 111 ? 10.033 -14.746 -8.266 1.00 97.56 111 LYS A O 1
ATOM 919 N N . ASP A 1 112 ? 11.638 -13.208 -8.604 1.00 96.88 112 ASP A N 1
ATOM 920 C CA . ASP A 1 112 ? 10.771 -12.055 -8.335 1.00 96.88 112 ASP A CA 1
ATOM 921 C C . ASP A 1 112 ? 9.721 -11.849 -9.439 1.00 96.88 112 ASP A C 1
ATOM 923 O O . ASP A 1 112 ? 8.582 -11.494 -9.146 1.00 96.88 112 ASP A O 1
ATOM 927 N N . LEU A 1 113 ? 10.042 -12.178 -10.695 1.00 97.19 113 LEU A N 1
ATOM 928 C CA . LEU A 1 113 ? 9.109 -12.149 -11.825 1.00 97.19 113 LEU A CA 1
ATOM 929 C C . LEU A 1 113 ? 7.880 -13.024 -11.547 1.00 97.19 113 LEU A C 1
ATOM 931 O O . LEU A 1 113 ? 6.745 -12.595 -11.767 1.00 97.19 113 LEU A O 1
ATOM 935 N N . LYS A 1 114 ? 8.110 -14.227 -11.008 1.00 95.94 114 LYS A N 1
ATOM 936 C CA . LYS A 1 114 ? 7.069 -15.213 -10.673 1.00 95.94 114 LYS A CA 1
ATOM 937 C C . LYS A 1 114 ? 6.313 -14.887 -9.389 1.00 95.94 114 LYS A C 1
ATOM 939 O O . LYS A 1 114 ? 5.242 -15.452 -9.168 1.00 95.94 114 LYS A O 1
ATOM 944 N N . ASP A 1 115 ? 6.852 -14.006 -8.554 1.00 94.00 115 ASP A N 1
ATOM 945 C CA . ASP A 1 115 ? 6.209 -13.596 -7.314 1.00 94.00 115 ASP A CA 1
ATOM 946 C C . ASP A 1 115 ? 5.078 -12.602 -7.608 1.00 94.00 115 ASP A C 1
ATOM 948 O O . ASP A 1 115 ? 5.301 -11.436 -7.941 1.00 94.00 115 ASP A O 1
ATOM 952 N N . ILE A 1 116 ? 3.838 -13.088 -7.537 1.00 93.06 116 ILE A N 1
ATOM 953 C CA . ILE A 1 116 ? 2.634 -12.262 -7.619 1.00 93.06 116 ILE A CA 1
ATOM 954 C C . ILE A 1 116 ? 2.115 -12.079 -6.203 1.00 93.06 116 ILE A C 1
ATOM 956 O O . ILE A 1 116 ? 1.595 -13.016 -5.597 1.00 93.06 116 ILE A O 1
ATOM 960 N N . HIS A 1 117 ? 2.221 -10.853 -5.699 1.00 93.50 117 HIS A N 1
ATOM 961 C CA . HIS A 1 117 ? 1.761 -10.517 -4.360 1.00 93.50 117 HIS A CA 1
ATOM 962 C C . HIS A 1 117 ? 0.240 -10.673 -4.240 1.00 93.50 117 HIS A C 1
ATOM 964 O O . HIS A 1 117 ? -0.522 -9.914 -4.839 1.00 93.50 117 HIS A O 1
ATOM 970 N N . ASP A 1 118 ? -0.198 -11.649 -3.445 1.00 95.25 118 ASP A N 1
ATOM 971 C CA . ASP A 1 118 ? -1.602 -11.839 -3.084 1.00 95.25 118 ASP A CA 1
ATOM 972 C C . ASP A 1 118 ? -1.863 -11.266 -1.678 1.00 95.25 118 ASP A C 1
ATOM 974 O O . ASP A 1 118 ? -1.475 -11.889 -0.680 1.00 95.25 118 ASP A O 1
ATOM 978 N N . PRO A 1 119 ? -2.539 -10.107 -1.554 1.00 96.50 119 PRO A N 1
ATOM 979 C CA . PRO A 1 119 ? -2.805 -9.484 -0.261 1.00 96.50 119 PRO A CA 1
ATOM 980 C C . PRO A 1 119 ? -3.675 -10.348 0.665 1.00 96.50 119 PRO A C 1
ATOM 982 O O . PRO A 1 119 ? -3.495 -10.291 1.883 1.00 96.50 119 PRO A O 1
ATOM 985 N N . VAL A 1 120 ? -4.567 -11.197 0.137 1.00 96.56 120 VAL A N 1
ATOM 986 C CA . VAL A 1 120 ? -5.427 -12.075 0.957 1.00 96.56 120 VAL A CA 1
ATOM 987 C C . VAL A 1 120 ? -4.579 -13.054 1.766 1.00 96.56 120 VAL A C 1
ATOM 989 O O . VAL A 1 120 ? -4.882 -13.347 2.927 1.00 96.56 120 VAL A O 1
ATOM 992 N N . VAL A 1 121 ? -3.505 -13.555 1.157 1.00 96.25 121 VAL A N 1
ATOM 993 C CA . VAL A 1 121 ? -2.574 -14.493 1.785 1.00 96.25 121 VAL A CA 1
ATOM 994 C C . VAL A 1 121 ? -1.506 -13.737 2.571 1.00 96.25 121 VAL A C 1
ATOM 996 O O . VAL A 1 121 ? -1.319 -14.003 3.760 1.00 96.25 121 VAL A O 1
ATOM 999 N N . ALA A 1 122 ? -0.837 -12.775 1.934 1.00 95.56 122 ALA A N 1
ATOM 1000 C CA . ALA A 1 122 ? 0.333 -12.094 2.477 1.00 95.56 122 ALA A CA 1
ATOM 1001 C C . ALA A 1 122 ? 0.015 -11.215 3.694 1.00 95.56 122 ALA A C 1
ATOM 1003 O O . ALA A 1 122 ? 0.862 -11.055 4.574 1.00 95.56 122 ALA A O 1
ATOM 1004 N N . HIS A 1 123 ? -1.191 -10.641 3.772 1.00 96.62 123 HIS A N 1
ATOM 1005 C CA . HIS A 1 123 ? -1.546 -9.700 4.839 1.00 96.62 123 HIS A CA 1
ATOM 1006 C C . HIS A 1 123 ? -2.346 -10.335 5.979 1.00 96.62 123 HIS A C 1
ATOM 1008 O O . HIS A 1 123 ? -2.605 -9.682 6.987 1.00 96.62 123 HIS A O 1
ATOM 1014 N N . LYS A 1 124 ? -2.700 -11.622 5.869 1.00 93.75 124 LYS A N 1
ATOM 1015 C CA . LYS A 1 124 ? -3.590 -12.326 6.808 1.00 93.75 124 LYS A CA 1
ATOM 1016 C C . LYS A 1 124 ? -3.157 -12.240 8.276 1.00 93.75 124 LYS A C 1
ATOM 1018 O O . LYS A 1 124 ? -4.009 -12.291 9.160 1.00 93.75 124 LYS A O 1
ATOM 1023 N N . THR A 1 125 ? -1.853 -12.166 8.534 1.00 94.50 125 THR A N 1
ATOM 1024 C CA . THR A 1 125 ? -1.268 -12.122 9.884 1.00 94.50 125 THR A CA 1
ATOM 1025 C C . THR A 1 125 ? -0.612 -10.782 10.209 1.00 94.50 125 THR A C 1
ATOM 1027 O O . THR A 1 125 ? 0.106 -10.689 11.204 1.00 94.50 125 THR A O 1
ATOM 1030 N N . LEU A 1 126 ? -0.778 -9.759 9.363 1.00 97.50 126 LEU A N 1
ATOM 1031 C CA . LEU A 1 126 ? -0.220 -8.441 9.648 1.00 97.50 126 LEU A CA 1
ATOM 1032 C C . LEU A 1 126 ? -1.029 -7.749 10.753 1.00 97.50 126 LEU A C 1
ATOM 1034 O O . LEU A 1 126 ? -2.256 -7.858 10.776 1.00 97.50 126 LEU A O 1
ATOM 1038 N N . PRO A 1 127 ? -0.356 -7.044 11.676 1.00 98.00 127 PRO A N 1
ATOM 1039 C CA . PRO A 1 127 ? -1.035 -6.315 12.730 1.00 98.00 127 PRO A CA 1
ATOM 1040 C C . PRO A 1 127 ? -1.701 -5.053 12.180 1.00 98.00 127 PRO A C 1
ATOM 1042 O O . PRO A 1 127 ? -1.246 -4.459 11.203 1.00 98.00 127 PRO A O 1
ATOM 1045 N N . MET A 1 128 ? -2.744 -4.612 12.869 1.00 98.50 128 MET A N 1
ATOM 1046 C CA . MET A 1 128 ? -3.357 -3.303 12.677 1.00 98.50 128 MET A CA 1
ATOM 1047 C C . MET A 1 128 ? -2.408 -2.227 13.200 1.00 98.50 128 MET A C 1
ATOM 1049 O O . MET A 1 128 ? -1.599 -2.484 14.093 1.00 98.50 128 MET A O 1
ATOM 1053 N N . GLU A 1 129 ? -2.508 -1.012 12.674 1.00 98.75 129 GLU A N 1
ATOM 1054 C CA . GLU A 1 129 ? -1.528 0.036 12.956 1.00 98.75 129 GLU A CA 1
ATOM 1055 C C . GLU A 1 129 ? -2.199 1.358 13.316 1.00 98.75 129 GLU A C 1
ATOM 1057 O O . GLU A 1 129 ? -3.186 1.766 12.708 1.00 98.75 129 GLU A O 1
ATOM 1062 N N . ILE A 1 130 ? -1.634 2.065 14.288 1.00 98.75 130 ILE A N 1
ATOM 1063 C CA . ILE A 1 130 ? -1.994 3.440 14.629 1.00 98.75 130 ILE A CA 1
ATOM 1064 C C . ILE A 1 130 ? -0.760 4.303 14.406 1.00 98.75 130 ILE A C 1
ATOM 1066 O O . ILE A 1 130 ? 0.273 4.084 15.037 1.00 98.75 130 ILE A O 1
ATOM 1070 N N . TRP A 1 131 ? -0.873 5.315 13.551 1.00 98.56 131 TRP A N 1
ATOM 1071 C CA . TRP A 1 131 ? 0.139 6.354 13.439 1.00 98.56 131 TRP A CA 1
ATOM 1072 C C . TRP A 1 131 ? -0.134 7.430 14.482 1.00 98.56 131 TRP A C 1
ATOM 1074 O O . TRP A 1 131 ? -0.931 8.346 14.280 1.00 98.56 131 TRP A O 1
ATOM 1084 N N . HIS A 1 132 ? 0.538 7.320 15.620 1.00 98.12 132 HIS A N 1
ATOM 1085 C CA . HIS A 1 132 ? 0.495 8.325 16.667 1.00 98.12 132 HIS A CA 1
ATOM 1086 C C . HIS A 1 132 ? 1.335 9.549 16.260 1.00 98.12 132 HIS A C 1
ATOM 1088 O O . HIS A 1 132 ? 2.465 9.404 15.794 1.00 98.12 132 HIS A O 1
ATOM 1094 N N . ALA A 1 133 ? 0.818 10.768 16.463 1.00 96.31 133 ALA A N 1
ATOM 1095 C CA . ALA A 1 133 ? 1.441 11.982 15.922 1.00 96.31 133 ALA A CA 1
ATOM 1096 C C . ALA A 1 133 ? 2.871 12.245 16.429 1.00 96.31 133 ALA A C 1
ATOM 1098 O O . ALA A 1 133 ? 3.681 12.812 15.702 1.00 96.31 133 ALA A O 1
ATOM 1099 N N . LYS A 1 134 ? 3.170 11.837 17.669 1.00 95.62 134 LYS A N 1
ATOM 1100 C CA . LYS A 1 134 ? 4.496 11.974 18.299 1.00 95.62 134 LYS A CA 1
ATOM 1101 C C . LYS A 1 134 ? 5.359 10.713 18.170 1.00 95.62 134 LYS A C 1
ATOM 1103 O O . LYS A 1 134 ? 6.486 10.783 17.708 1.00 95.62 134 LYS A O 1
ATOM 1108 N N . ASP A 1 135 ? 4.818 9.581 18.608 1.00 96.38 135 ASP A N 1
ATOM 1109 C CA . ASP A 1 135 ? 5.562 8.322 18.728 1.00 96.38 135 ASP A CA 1
ATOM 1110 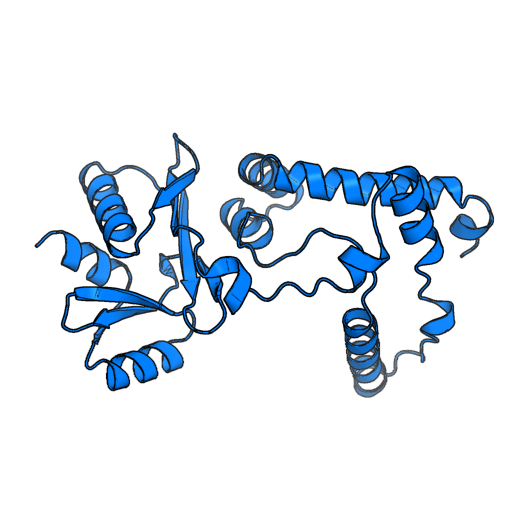C C . ASP A 1 135 ? 5.656 7.479 17.440 1.00 96.38 135 ASP A C 1
ATOM 1112 O O . ASP A 1 135 ? 6.251 6.405 17.470 1.00 96.38 135 ASP A O 1
ATOM 1116 N N . GLY A 1 136 ? 5.050 7.908 16.329 1.00 97.25 136 GLY A N 1
ATOM 1117 C CA . GLY A 1 136 ? 5.064 7.149 15.075 1.00 97.25 136 GLY A CA 1
ATOM 1118 C C . GLY A 1 136 ? 4.115 5.945 15.076 1.00 97.25 136 GLY A C 1
ATOM 1119 O O . GLY A 1 136 ? 3.040 5.986 15.681 1.00 97.25 136 GLY A O 1
ATOM 1120 N N . ILE A 1 137 ? 4.480 4.890 14.345 1.00 98.12 137 ILE A N 1
ATOM 1121 C CA . ILE A 1 137 ? 3.638 3.704 14.132 1.0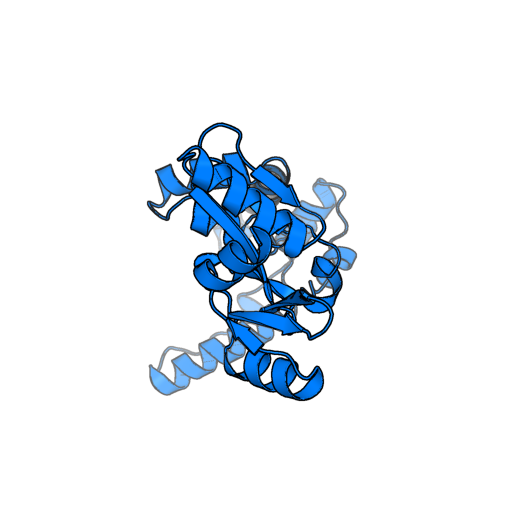0 98.12 137 ILE A CA 1
ATOM 1122 C C . ILE A 1 137 ? 3.649 2.789 15.363 1.00 98.12 137 ILE A C 1
ATOM 1124 O O . ILE A 1 137 ? 4.698 2.325 15.806 1.00 98.12 137 ILE A O 1
ATOM 1128 N N . LYS A 1 138 ? 2.457 2.480 15.879 1.00 98.50 138 LYS A N 1
ATOM 1129 C CA . LYS A 1 138 ? 2.209 1.455 16.901 1.00 98.50 138 LYS A CA 1
ATOM 1130 C C . LYS A 1 138 ? 1.381 0.325 16.293 1.00 98.50 138 LYS A C 1
ATOM 1132 O O . LYS A 1 138 ? 0.447 0.599 15.543 1.00 98.50 138 LYS A O 1
ATOM 1137 N N . THR A 1 139 ? 1.701 -0.925 16.621 1.00 98.38 139 THR A N 1
ATOM 1138 C CA . THR A 1 139 ? 1.067 -2.117 16.036 1.00 98.38 139 THR A CA 1
ATOM 1139 C C . THR A 1 139 ? 0.212 -2.871 17.059 1.00 98.38 139 THR A C 1
ATOM 1141 O O . THR A 1 139 ? 0.511 -2.880 18.253 1.00 98.38 139 THR A O 1
ATOM 1144 N N . TYR A 1 140 ? -0.858 -3.512 16.589 1.00 98.38 140 TYR A N 1
ATOM 1145 C CA . TYR A 1 140 ? -1.841 -4.221 17.409 1.00 98.38 140 TYR A CA 1
ATOM 1146 C C . TYR A 1 140 ? -2.226 -5.541 16.743 1.00 98.38 140 TYR A C 1
ATOM 1148 O O . TYR A 1 140 ? -2.598 -5.569 15.572 1.00 98.38 140 TYR A O 1
ATOM 1156 N N . ALA A 1 141 ? -2.144 -6.646 17.486 1.00 96.56 141 ALA A N 1
ATOM 1157 C CA . ALA A 1 141 ? -2.351 -7.988 16.937 1.00 96.56 141 ALA A CA 1
ATOM 1158 C C . ALA A 1 141 ? -3.823 -8.308 16.624 1.00 96.56 141 ALA A C 1
ATOM 1160 O O . ALA A 1 141 ? -4.100 -9.156 15.779 1.00 96.56 141 ALA A O 1
ATOM 1161 N N . SER A 1 142 ? -4.769 -7.638 17.289 1.00 95.50 142 SER A N 1
ATOM 1162 C CA . SER A 1 142 ? -6.205 -7.849 17.108 1.00 95.50 142 SER A CA 1
ATOM 1163 C C . SER A 1 142 ? -6.947 -6.531 16.883 1.00 95.50 142 SER A C 1
ATOM 1165 O O . SER A 1 142 ? -6.503 -5.466 17.317 1.00 95.50 142 SER A O 1
ATOM 1167 N N . VAL A 1 143 ? -8.097 -6.597 16.202 1.00 97.31 143 VAL A N 1
ATOM 1168 C CA . VAL A 1 143 ? -8.956 -5.418 15.996 1.00 97.31 143 VAL A CA 1
ATOM 1169 C C . VAL A 1 143 ? -9.492 -4.898 17.337 1.00 97.31 143 VAL A C 1
ATOM 1171 O O . VAL A 1 143 ? -9.628 -3.692 17.503 1.00 97.31 143 VAL A O 1
ATOM 1174 N N . GLY A 1 144 ? -9.733 -5.779 18.314 1.00 96.44 144 GLY A N 1
ATOM 1175 C CA . GLY A 1 144 ? -10.152 -5.384 19.663 1.00 96.44 144 GLY A CA 1
ATOM 1176 C C . GLY A 1 144 ? -9.091 -4.555 20.393 1.00 96.44 144 GLY A C 1
ATOM 1177 O O . GLY A 1 144 ? -9.389 -3.457 20.858 1.00 96.44 144 GLY A O 1
ATOM 1178 N N . ASP A 1 145 ? -7.837 -5.022 20.424 1.00 97.12 145 ASP A N 1
ATOM 1179 C CA . ASP A 1 145 ? -6.730 -4.284 21.058 1.00 97.12 145 ASP A CA 1
ATOM 1180 C C . ASP A 1 145 ? -6.470 -2.946 20.361 1.00 97.12 145 ASP A C 1
ATOM 1182 O O . ASP A 1 145 ? -6.231 -1.931 21.014 1.00 97.12 145 ASP A O 1
ATOM 1186 N N . PHE A 1 146 ? -6.566 -2.936 19.031 1.00 98.50 146 PHE A N 1
ATOM 1187 C CA . PHE A 1 146 ? -6.486 -1.729 18.217 1.00 98.50 146 PHE A CA 1
ATOM 1188 C C . PHE A 1 146 ? -7.575 -0.712 18.591 1.00 98.50 146 PHE A C 1
ATOM 1190 O O . PHE A 1 146 ? -7.266 0.448 18.862 1.00 98.50 146 PHE A O 1
ATOM 1197 N N . LEU A 1 147 ? -8.844 -1.130 18.659 1.00 98.19 147 LEU A N 1
ATOM 1198 C CA . LEU A 1 147 ? -9.961 -0.250 19.015 1.00 98.19 147 LEU A CA 1
ATOM 1199 C C . LEU A 1 147 ? -9.849 0.254 20.459 1.00 98.19 147 LEU A C 1
ATOM 1201 O O . LEU A 1 147 ? -10.084 1.435 20.717 1.00 98.19 147 LEU A O 1
ATOM 1205 N N . LYS A 1 148 ? -9.435 -0.614 21.390 1.00 97.62 148 LYS A N 1
ATOM 1206 C CA . LYS A 1 148 ? -9.176 -0.240 22.785 1.00 97.62 148 LYS A CA 1
ATOM 1207 C C . LYS A 1 148 ? -8.070 0.808 22.887 1.00 97.62 148 LYS A C 1
ATOM 1209 O O . LYS A 1 148 ? -8.231 1.793 23.601 1.00 97.62 148 LYS A O 1
ATOM 1214 N N . ALA A 1 149 ? -6.988 0.651 22.130 1.00 98.19 149 ALA A N 1
ATOM 1215 C CA . ALA A 1 149 ? -5.912 1.631 22.107 1.00 98.19 149 ALA A CA 1
ATOM 1216 C C . ALA A 1 149 ? -6.358 2.983 21.539 1.00 98.19 149 ALA A C 1
ATOM 1218 O O . ALA A 1 149 ? -6.000 4.018 22.098 1.00 98.19 149 ALA A O 1
ATOM 1219 N N . ILE A 1 150 ? -7.184 2.998 20.485 1.00 98.12 150 ILE A N 1
ATOM 1220 C CA . ILE A 1 150 ? -7.792 4.246 19.998 1.00 98.12 150 ILE A CA 1
ATOM 1221 C C . ILE A 1 150 ? -8.643 4.887 21.099 1.00 98.12 150 ILE A C 1
ATOM 1223 O O . ILE A 1 150 ? -8.535 6.092 21.325 1.00 98.12 150 ILE A O 1
ATOM 1227 N N . ALA A 1 151 ? -9.456 4.101 21.812 1.00 97.69 151 ALA A N 1
ATOM 1228 C CA . ALA A 1 151 ? -10.260 4.603 22.924 1.00 97.69 151 ALA A CA 1
ATOM 1229 C C . ALA A 1 151 ? -9.387 5.252 24.010 1.00 97.69 151 ALA A C 1
ATOM 1231 O O . ALA A 1 151 ? -9.692 6.349 24.479 1.00 97.69 151 ALA A O 1
ATOM 1232 N N . ASP A 1 152 ? -8.286 4.602 24.386 1.00 97.25 152 ASP A N 1
ATOM 1233 C CA . ASP A 1 152 ? -7.370 5.098 25.411 1.00 97.25 152 ASP A CA 1
ATOM 1234 C C . ASP A 1 152 ? -6.633 6.370 24.968 1.00 97.25 152 ASP A C 1
ATOM 1236 O O . ASP A 1 152 ? -6.539 7.314 25.752 1.00 97.25 152 ASP A O 1
ATOM 1240 N N . PHE A 1 153 ? -6.207 6.466 23.704 1.00 97.06 153 PHE A N 1
ATOM 1241 C CA . PHE A 1 153 ? -5.642 7.701 23.149 1.00 97.06 153 PHE A CA 1
ATOM 1242 C C . PHE A 1 153 ? -6.659 8.848 23.108 1.00 97.06 153 PHE A C 1
ATOM 1244 O O . PHE A 1 153 ? -6.321 9.983 23.456 1.00 97.06 153 PHE A O 1
ATOM 1251 N N . ASN A 1 154 ? -7.917 8.558 22.770 1.00 95.19 154 ASN A N 1
ATOM 1252 C CA . ASN A 1 154 ? -8.985 9.556 22.745 1.00 95.19 154 ASN A CA 1
ATOM 1253 C C . ASN A 1 154 ? -9.299 10.113 24.143 1.00 95.19 154 ASN A C 1
ATOM 1255 O O . ASN A 1 154 ? -9.510 11.318 24.274 1.00 95.19 154 ASN A O 1
ATOM 1259 N N . LYS A 1 155 ? -9.275 9.282 25.199 1.00 95.69 155 LYS A N 1
ATOM 1260 C CA . LYS A 1 155 ? -9.509 9.725 26.592 1.00 95.69 155 LYS A CA 1
ATOM 1261 C C . LYS A 1 155 ? -8.540 10.818 27.043 1.00 95.69 155 LYS A C 1
ATOM 1263 O O . LYS A 1 155 ? -8.918 11.681 27.828 1.00 95.69 155 LYS A O 1
ATOM 1268 N N . VAL A 1 156 ? -7.302 10.777 26.556 1.00 96.06 156 VAL A N 1
ATOM 1269 C CA . VAL A 1 156 ? -6.256 11.765 26.868 1.00 96.06 156 VAL A CA 1
ATOM 1270 C C . VAL A 1 156 ? -6.033 12.772 25.733 1.00 96.06 156 VAL A C 1
ATOM 1272 O O . VAL A 1 156 ? -5.014 13.460 25.721 1.00 96.06 156 VAL A O 1
ATOM 1275 N N . ALA A 1 157 ? -6.970 12.860 24.779 1.00 95.12 157 ALA A N 1
ATOM 1276 C CA . ALA A 1 157 ? -6.932 13.760 23.625 1.00 95.12 157 ALA A CA 1
ATOM 1277 C C . ALA A 1 157 ? -5.613 13.698 22.824 1.00 95.12 157 ALA A C 1
ATOM 1279 O O . ALA A 1 157 ? -5.140 14.705 22.289 1.00 95.12 157 ALA A O 1
ATOM 1280 N N . GLN A 1 158 ? -4.998 12.513 22.738 1.00 96.19 158 GLN A N 1
ATOM 1281 C CA . GLN A 1 158 ? -3.796 12.316 21.934 1.00 96.19 158 GLN A CA 1
ATOM 1282 C C . GLN A 1 158 ? -4.135 12.324 20.443 1.00 96.19 158 GLN A C 1
ATOM 1284 O O . GLN A 1 158 ? -5.053 11.646 19.983 1.00 96.19 158 GLN A O 1
ATOM 1289 N N . LYS A 1 159 ? -3.365 13.094 19.667 1.00 96.44 159 LYS A N 1
ATOM 1290 C CA . LYS A 1 159 ? -3.549 13.198 18.218 1.00 96.44 159 LYS A CA 1
ATOM 1291 C C . LYS A 1 159 ? -3.026 11.942 17.519 1.00 96.44 159 LYS A C 1
ATOM 1293 O O . LYS A 1 159 ? -1.847 11.598 17.633 1.00 96.44 159 LYS A O 1
ATOM 1298 N N . LEU A 1 160 ? -3.889 11.326 16.721 1.00 98.00 160 LEU A N 1
ATOM 1299 C CA . LEU A 1 160 ? -3.538 10.257 15.792 1.00 98.00 160 LEU A CA 1
ATOM 1300 C C . LEU A 1 160 ? -3.526 10.831 14.372 1.00 98.00 160 LEU A C 1
ATOM 1302 O O . LEU A 1 160 ? -4.470 11.511 13.975 1.00 98.00 160 LEU A O 1
ATOM 1306 N N . ASN A 1 161 ? -2.455 10.580 13.625 1.00 98.12 161 ASN A N 1
ATOM 1307 C CA . ASN A 1 161 ? -2.336 10.980 12.223 1.00 98.12 161 ASN A CA 1
ATOM 1308 C C . ASN A 1 161 ? -3.249 10.112 11.345 1.00 98.12 161 ASN A C 1
ATOM 1310 O O . ASN A 1 161 ? -4.053 10.618 10.568 1.00 98.12 161 ASN A O 1
ATOM 1314 N N . ALA A 1 162 ? -3.173 8.792 11.530 1.00 98.50 162 ALA A N 1
ATOM 1315 C CA . ALA A 1 162 ? -4.009 7.818 10.842 1.00 98.50 162 ALA A CA 1
ATOM 1316 C C . ALA A 1 162 ? -4.103 6.510 11.628 1.00 98.50 162 ALA A C 1
ATOM 1318 O O . ALA A 1 162 ? -3.324 6.242 12.543 1.00 98.50 162 ALA A O 1
ATOM 1319 N N . THR A 1 163 ? -5.055 5.677 11.230 1.00 98.69 163 THR A N 1
ATOM 1320 C CA . THR A 1 163 ? -5.193 4.300 11.694 1.00 98.69 163 THR A CA 1
ATOM 1321 C C . THR A 1 163 ? -5.380 3.398 10.481 1.00 98.69 163 THR A C 1
ATOM 1323 O O . THR A 1 163 ? -6.016 3.811 9.510 1.00 98.69 163 THR A O 1
ATOM 1326 N N . TYR A 1 164 ? -4.829 2.189 10.516 1.00 98.75 164 TYR A N 1
ATOM 1327 C CA . TYR A 1 164 ? -4.830 1.250 9.400 1.00 98.75 164 TYR A CA 1
ATOM 1328 C C . TYR A 1 164 ? -5.302 -0.128 9.850 1.00 98.75 164 TYR A C 1
ATOM 1330 O O . TYR A 1 164 ? -4.841 -0.671 10.857 1.00 98.75 164 TYR A O 1
ATOM 1338 N N . VAL A 1 165 ? -6.214 -0.693 9.070 1.00 98.69 165 VAL A N 1
ATOM 1339 C CA . VAL A 1 165 ? -6.749 -2.049 9.226 1.00 98.69 165 VAL A CA 1
ATOM 1340 C C . VAL A 1 165 ? -6.698 -2.764 7.877 1.00 98.69 165 VAL A C 1
ATOM 1342 O O . VAL A 1 165 ? -6.293 -2.159 6.884 1.00 98.69 165 VAL A O 1
ATOM 1345 N N . TYR A 1 166 ? -7.104 -4.032 7.829 1.00 98.56 166 TYR A N 1
ATOM 1346 C CA . TYR A 1 166 ? -7.125 -4.823 6.597 1.00 98.56 166 TYR A CA 1
ATOM 1347 C C . TYR A 1 166 ? -8.536 -5.303 6.279 1.00 98.56 166 TYR A C 1
ATOM 1349 O O . TYR A 1 166 ? -9.279 -5.735 7.160 1.00 98.56 166 TYR A O 1
ATOM 1357 N N . ASP A 1 167 ? -8.917 -5.232 5.012 1.00 98.31 167 ASP A N 1
ATOM 1358 C CA . ASP A 1 167 ? -10.179 -5.769 4.528 1.00 98.31 167 ASP A CA 1
ATOM 1359 C C . ASP A 1 167 ? -10.158 -7.298 4.589 1.00 98.31 167 ASP A C 1
ATOM 1361 O O . ASP A 1 167 ? -9.266 -7.947 4.043 1.00 98.31 167 ASP A O 1
ATOM 1365 N N . LYS A 1 168 ? -11.163 -7.898 5.225 1.00 97.69 168 LYS A N 1
ATOM 1366 C CA . LYS A 1 168 ? -11.232 -9.350 5.405 1.00 97.69 168 LYS A CA 1
ATOM 1367 C C . LYS A 1 168 ? -11.331 -10.122 4.086 1.00 97.69 168 LYS A C 1
ATOM 1369 O O . LYS A 1 168 ? -10.886 -11.270 4.039 1.00 97.69 168 LYS A O 1
ATOM 1374 N N . THR A 1 169 ? -11.944 -9.533 3.062 1.00 97.38 169 THR A N 1
ATOM 1375 C CA . THR A 1 169 ? -12.222 -10.200 1.783 1.00 97.38 169 THR A CA 1
ATOM 1376 C C . THR A 1 169 ? -11.010 -10.178 0.856 1.00 97.38 169 THR A C 1
ATOM 1378 O O . THR A 1 169 ? -10.664 -11.199 0.274 1.00 97.38 169 THR A O 1
ATOM 1381 N N . THR A 1 170 ? -10.375 -9.018 0.720 1.00 97.19 170 THR A N 1
ATOM 1382 C CA . THR A 1 170 ? -9.305 -8.739 -0.249 1.00 97.19 170 THR A CA 1
ATOM 1383 C C . THR A 1 170 ? -7.922 -8.674 0.386 1.00 97.19 170 THR A C 1
ATOM 1385 O O . THR A 1 170 ? -6.931 -8.668 -0.331 1.00 97.19 170 THR A O 1
ATOM 1388 N N . GLY A 1 171 ? -7.822 -8.597 1.715 1.00 97.50 171 GLY A N 1
ATOM 1389 C CA . GLY A 1 171 ? -6.556 -8.387 2.418 1.00 97.50 171 GLY A CA 1
ATOM 1390 C C . GLY A 1 171 ? -5.955 -6.991 2.220 1.00 97.50 171 GLY A C 1
ATOM 1391 O O . GLY A 1 171 ? -4.853 -6.732 2.698 1.00 97.50 171 GLY A O 1
ATOM 1392 N N . LEU A 1 172 ? -6.637 -6.078 1.520 1.00 97.62 172 LEU A N 1
ATOM 1393 C CA . LEU A 1 172 ? -6.127 -4.732 1.268 1.00 97.62 172 LEU A CA 1
ATOM 1394 C C . LEU A 1 172 ? -6.127 -3.896 2.544 1.00 97.62 172 LEU A C 1
ATOM 1396 O O . LEU A 1 172 ? -7.097 -3.889 3.304 1.00 97.62 172 LEU A O 1
ATOM 1400 N N . LYS A 1 173 ? -5.045 -3.148 2.751 1.00 98.25 173 LYS A N 1
ATOM 1401 C CA . LYS A 1 173 ? -4.950 -2.164 3.828 1.00 98.25 173 LYS A CA 1
ATOM 1402 C C . LYS A 1 173 ? -5.888 -0.996 3.546 1.00 98.25 173 LYS A C 1
ATOM 1404 O O . LYS A 1 173 ? -6.044 -0.576 2.402 1.00 98.25 173 LYS A O 1
ATOM 1409 N N . LEU A 1 174 ? -6.502 -0.440 4.576 1.00 97.88 174 LEU A N 1
ATOM 1410 C CA . LEU A 1 174 ? -7.368 0.729 4.467 1.00 97.88 174 LEU A CA 1
ATOM 1411 C C . LEU A 1 174 ? -7.292 1.568 5.734 1.00 97.88 174 LEU A C 1
ATOM 1413 O O . LEU A 1 174 ? -6.921 1.078 6.801 1.00 97.88 174 LEU A O 1
ATOM 1417 N N . PHE A 1 175 ? -7.682 2.835 5.623 1.00 98.62 175 PHE A N 1
ATOM 1418 C CA . PHE A 1 175 ? -7.842 3.684 6.794 1.00 98.62 175 PHE A CA 1
ATOM 1419 C C . PHE A 1 175 ? -8.936 3.127 7.710 1.00 98.62 175 PHE A C 1
ATOM 1421 O O . PHE A 1 175 ? -10.049 2.877 7.250 1.00 98.62 175 PHE A O 1
ATOM 1428 N N . GLY A 1 176 ? -8.662 3.007 9.011 1.00 98.25 176 GLY A N 1
ATOM 1429 C CA . GLY A 1 176 ? -9.623 2.495 9.994 1.00 98.25 176 GLY A CA 1
ATOM 1430 C C . GLY A 1 176 ? -10.927 3.295 10.009 1.00 98.25 176 GLY A C 1
ATOM 1431 O O . GLY A 1 176 ? -12.006 2.720 10.053 1.00 98.25 176 GLY A O 1
ATOM 1432 N N . LYS A 1 177 ? -10.846 4.620 9.835 1.00 97.62 177 LYS A N 1
ATOM 1433 C CA . LYS A 1 177 ? -12.028 5.497 9.718 1.00 97.62 177 LYS A CA 1
ATOM 1434 C C . LYS A 1 177 ? -12.913 5.222 8.493 1.00 97.62 177 LYS A C 1
ATOM 1436 O O . LYS A 1 177 ? -14.057 5.651 8.474 1.00 97.62 177 LYS A O 1
ATOM 1441 N N . MET A 1 178 ? -12.383 4.553 7.469 1.00 97.56 178 MET A N 1
ATOM 1442 C CA . MET A 1 178 ? -13.116 4.198 6.247 1.00 97.56 178 MET A CA 1
ATOM 1443 C C . MET A 1 178 ? -13.642 2.757 6.276 1.00 97.56 178 MET A C 1
ATOM 1445 O O . MET A 1 178 ? -14.325 2.346 5.342 1.00 97.56 178 MET A O 1
ATOM 1449 N N . ALA A 1 179 ? -13.300 1.977 7.305 1.00 98.44 179 ALA A N 1
ATOM 1450 C CA . ALA A 1 179 ? -13.681 0.579 7.398 1.00 98.44 179 ALA A CA 1
ATOM 1451 C C . ALA A 1 179 ? -15.104 0.409 7.945 1.00 98.44 179 ALA A C 1
ATOM 1453 O O . ALA A 1 179 ? -15.543 1.121 8.849 1.00 98.44 179 ALA A O 1
ATOM 1454 N N . PHE A 1 180 ? -15.792 -0.612 7.443 1.00 98.69 180 PHE A N 1
ATOM 1455 C CA . PHE A 1 180 ? -16.963 -1.188 8.088 1.00 98.69 180 PHE A CA 1
ATOM 1456 C C . PHE A 1 180 ? -16.502 -2.263 9.070 1.00 98.69 180 PHE A C 1
ATOM 1458 O O . PHE A 1 180 ? -15.743 -3.163 8.703 1.00 98.69 180 PHE A O 1
ATOM 1465 N N . TYR A 1 181 ? -16.970 -2.189 10.310 1.00 98.56 181 TYR A N 1
ATOM 1466 C CA . TYR A 1 181 ? -16.650 -3.154 11.355 1.00 98.56 181 TYR A CA 1
ATOM 1467 C C . TYR A 1 181 ? -17.828 -4.109 11.522 1.00 98.56 181 TYR A C 1
ATOM 1469 O O . TYR A 1 181 ? -18.966 -3.673 11.655 1.00 98.56 181 TYR A O 1
ATOM 1477 N N . VAL A 1 182 ? -17.574 -5.413 11.526 1.00 98.50 182 VAL A N 1
ATOM 1478 C CA . VAL A 1 182 ? -18.561 -6.420 11.920 1.00 98.50 182 VAL A CA 1
ATOM 1479 C C . VAL A 1 182 ? -18.230 -6.897 13.319 1.00 98.50 182 VAL A C 1
ATOM 1481 O O . VAL A 1 182 ? -17.186 -7.516 13.523 1.00 98.50 182 VAL A O 1
ATOM 1484 N N . GLN A 1 183 ? -19.144 -6.639 14.249 1.00 97.50 183 GLN A N 1
ATOM 1485 C CA . GLN A 1 183 ? -19.126 -7.200 15.591 1.00 97.50 183 GLN A CA 1
ATOM 1486 C C . GLN A 1 183 ? -19.911 -8.514 15.587 1.00 97.50 183 GLN A C 1
ATOM 1488 O O . GLN A 1 183 ? -21.129 -8.520 15.396 1.00 97.50 183 GLN A O 1
ATOM 1493 N N . ALA A 1 184 ? -19.218 -9.635 15.762 1.00 94.75 184 ALA A N 1
ATOM 1494 C CA . ALA A 1 184 ? -19.841 -10.943 15.932 1.00 94.75 184 ALA A CA 1
ATOM 1495 C C . ALA A 1 184 ? -20.460 -11.093 17.336 1.00 94.75 184 ALA A C 1
ATOM 1497 O O . ALA A 1 184 ? -20.203 -10.294 18.237 1.00 94.75 184 ALA A O 1
ATOM 1498 N N . LYS A 1 185 ? -21.291 -12.128 17.536 1.00 90.06 185 LYS A N 1
ATOM 1499 C CA . LYS A 1 185 ? -21.995 -12.368 18.815 1.00 90.06 185 LYS A CA 1
ATOM 1500 C C . LYS A 1 185 ? -21.064 -12.614 20.000 1.00 90.06 185 LYS A C 1
ATOM 1502 O O . LYS A 1 185 ? -21.430 -12.317 21.130 1.00 90.06 185 LYS A O 1
ATOM 1507 N N . ASP A 1 186 ? -19.892 -13.176 19.737 1.00 88.62 186 ASP A N 1
ATOM 1508 C CA . ASP A 1 186 ? -18.830 -13.413 20.717 1.00 88.62 186 ASP A CA 1
ATOM 1509 C C . ASP A 1 186 ? -17.973 -12.160 20.984 1.00 88.62 186 ASP A C 1
ATOM 1511 O O . ASP A 1 186 ? -17.019 -12.218 21.754 1.00 88.62 186 ASP A O 1
ATOM 1515 N N . GLY A 1 187 ? -18.307 -11.027 20.356 1.00 88.69 187 GLY A N 1
ATOM 1516 C CA . GLY A 1 187 ? -17.576 -9.769 20.460 1.00 88.69 187 GLY A CA 1
ATOM 1517 C C . GLY A 1 187 ? -16.394 -9.647 19.496 1.00 88.69 187 GLY A C 1
ATOM 1518 O O . GLY A 1 187 ? -15.762 -8.590 19.465 1.00 88.69 187 GLY A O 1
ATOM 1519 N N . ALA A 1 188 ? -16.093 -10.670 18.686 1.00 92.69 188 ALA A N 1
ATOM 1520 C CA . ALA A 1 188 ? -15.001 -10.598 17.722 1.00 92.69 188 ALA A CA 1
ATOM 1521 C C . ALA A 1 188 ? -15.270 -9.519 16.661 1.00 92.69 188 ALA A C 1
ATOM 1523 O O . ALA A 1 188 ? -16.359 -9.440 16.088 1.00 92.69 188 ALA A O 1
ATOM 1524 N N . MET A 1 189 ? -14.251 -8.708 16.375 1.00 96.38 189 MET A N 1
ATOM 1525 C CA . MET A 1 189 ? -14.322 -7.618 15.404 1.00 96.38 189 MET A CA 1
ATOM 1526 C C . MET A 1 189 ? -13.607 -7.997 14.110 1.00 96.38 189 MET A C 1
ATOM 1528 O O . MET A 1 189 ? -12.475 -8.479 14.128 1.00 96.38 189 MET A O 1
ATOM 1532 N N . THR A 1 190 ? -14.260 -7.762 12.975 1.00 97.81 190 THR A N 1
ATOM 1533 C CA . THR A 1 190 ? -13.700 -7.987 11.633 1.00 97.81 190 THR A CA 1
ATOM 1534 C C . THR A 1 190 ? -13.927 -6.757 10.761 1.00 97.81 190 THR A C 1
ATOM 1536 O O . THR A 1 190 ? -15.008 -6.180 10.792 1.00 97.81 190 THR A O 1
ATOM 1539 N N . THR A 1 191 ? -12.930 -6.351 9.979 1.00 98.50 191 THR A N 1
ATOM 1540 C CA . THR A 1 191 ? -12.975 -5.130 9.163 1.00 98.50 191 THR A CA 1
ATOM 1541 C C . THR A 1 191 ? -13.204 -5.419 7.686 1.00 98.50 191 THR A C 1
ATOM 1543 O O . THR A 1 191 ? -12.708 -6.411 7.151 1.00 98.50 191 THR A O 1
ATOM 1546 N N . PHE A 1 192 ? -13.938 -4.529 7.024 1.00 98.69 192 PHE A N 1
ATOM 1547 C CA . PHE A 1 192 ? -14.287 -4.623 5.612 1.00 98.69 192 PHE A CA 1
ATOM 1548 C C . PHE A 1 192 ? -14.171 -3.262 4.925 1.00 98.69 192 PHE A C 1
ATOM 1550 O O . PHE A 1 192 ? -14.535 -2.236 5.496 1.00 98.69 192 PHE A O 1
ATOM 1557 N N . LEU A 1 193 ? -13.721 -3.256 3.674 1.00 97.94 193 LEU A N 1
ATOM 1558 C CA . LEU A 1 193 ? -13.691 -2.075 2.814 1.00 97.94 193 LEU A CA 1
ATOM 1559 C C . LEU A 1 193 ? -15.067 -1.790 2.209 1.00 97.94 193 LEU A C 1
ATOM 1561 O O . LEU A 1 193 ? -15.486 -0.640 2.106 1.00 97.94 193 LEU A O 1
ATOM 1565 N N . ARG A 1 194 ? -15.787 -2.840 1.798 1.00 98.12 194 ARG A N 1
ATOM 1566 C CA . ARG A 1 194 ? -17.092 -2.712 1.142 1.00 98.12 194 ARG A CA 1
ATOM 1567 C C . ARG A 1 194 ? -18.208 -3.075 2.106 1.00 98.12 194 ARG A C 1
ATOM 1569 O O . ARG A 1 194 ? -18.211 -4.161 2.683 1.00 98.12 194 ARG A O 1
ATOM 1576 N N . LYS A 1 195 ? -19.217 -2.206 2.198 1.00 97.94 195 LYS A N 1
ATOM 1577 C CA . LYS A 1 195 ? -20.392 -2.443 3.048 1.00 97.94 195 LYS A CA 1
ATOM 1578 C C . LYS A 1 195 ? -21.103 -3.755 2.710 1.00 97.94 195 LYS A C 1
ATOM 1580 O O . LYS A 1 195 ? -21.479 -4.488 3.612 1.00 97.94 195 LYS A O 1
ATOM 1585 N N . GLN A 1 196 ? -21.241 -4.075 1.423 1.00 98.19 196 GLN A N 1
ATOM 1586 C CA . GLN A 1 196 ? -21.905 -5.303 0.976 1.00 98.19 196 GLN A CA 1
ATOM 1587 C C . GLN A 1 196 ? -21.224 -6.574 1.511 1.00 98.19 196 GLN A C 1
ATOM 1589 O O . GLN A 1 196 ? -21.911 -7.523 1.895 1.00 98.19 196 GLN A O 1
ATOM 1594 N N . ASP A 1 197 ? -19.889 -6.590 1.571 1.00 98.31 197 ASP A N 1
ATOM 1595 C CA . ASP A 1 197 ? -19.140 -7.723 2.123 1.00 98.31 197 ASP A CA 1
ATOM 1596 C C . ASP A 1 197 ? -19.340 -7.815 3.640 1.00 98.31 197 ASP A C 1
ATOM 1598 O O . ASP A 1 197 ? -19.567 -8.905 4.167 1.00 98.31 197 ASP A O 1
ATOM 1602 N N . ALA A 1 198 ? -19.335 -6.666 4.327 1.00 98.56 198 ALA A N 1
ATOM 1603 C CA . ALA A 1 198 ? -19.608 -6.580 5.758 1.00 98.56 198 ALA A CA 1
ATOM 1604 C C . ALA A 1 198 ? -21.017 -7.089 6.101 1.00 98.56 198 ALA A C 1
ATOM 1606 O O . ALA A 1 198 ? -21.163 -7.921 6.993 1.00 98.56 198 ALA A O 1
ATOM 1607 N N . ASP A 1 199 ? -22.042 -6.641 5.368 1.00 98.44 199 ASP A N 1
ATOM 1608 C CA . ASP A 1 199 ? -23.437 -7.061 5.550 1.00 98.44 199 ASP A CA 1
ATOM 1609 C C . ASP A 1 199 ? -23.578 -8.579 5.329 1.00 98.44 199 ASP A C 1
ATOM 1611 O O . ASP A 1 199 ? -24.186 -9.283 6.138 1.00 98.44 199 ASP A O 1
ATOM 1615 N N . SER A 1 200 ? -22.957 -9.101 4.265 1.00 98.25 200 SER A N 1
ATOM 1616 C CA . SER A 1 200 ? -22.971 -10.535 3.943 1.00 98.25 200 SER A CA 1
ATOM 1617 C C . SER A 1 200 ? -22.291 -11.369 5.032 1.00 98.25 200 SER A C 1
ATOM 1619 O O . SER A 1 200 ? -22.793 -12.423 5.430 1.00 98.25 200 SER A O 1
ATOM 1621 N N . TYR A 1 201 ? -21.157 -10.894 5.550 1.00 97.94 201 TYR A N 1
ATOM 1622 C CA . TYR A 1 201 ? -20.447 -11.559 6.635 1.00 97.94 201 TYR A CA 1
ATOM 1623 C C . TYR A 1 201 ? -21.228 -11.495 7.951 1.00 97.94 201 TYR A C 1
ATOM 1625 O O . TYR A 1 201 ? -21.378 -12.520 8.614 1.00 97.94 201 TYR A O 1
ATOM 1633 N N . ALA A 1 202 ? -21.783 -10.332 8.300 1.00 98.00 202 ALA A N 1
ATOM 1634 C CA . ALA A 1 202 ? -22.609 -10.138 9.487 1.00 98.00 202 ALA A CA 1
ATOM 1635 C C . ALA A 1 202 ? -23.821 -11.078 9.491 1.00 98.00 202 ALA A C 1
ATOM 1637 O O . ALA A 1 202 ? -24.059 -11.746 10.495 1.00 98.00 202 ALA A O 1
ATOM 1638 N N . ALA A 1 203 ? -24.520 -11.223 8.361 1.00 97.56 203 ALA A N 1
ATOM 1639 C CA . ALA A 1 203 ? -25.618 -12.179 8.223 1.00 97.56 203 ALA A CA 1
ATOM 1640 C C . ALA A 1 203 ? -25.163 -13.629 8.475 1.00 97.56 203 ALA A C 1
ATOM 1642 O O . ALA A 1 203 ? -25.852 -14.386 9.158 1.00 97.56 203 ALA A O 1
ATOM 1643 N N . LYS A 1 204 ? -23.976 -14.006 7.981 1.00 96.50 204 LYS A N 1
ATOM 1644 C CA . LYS A 1 204 ? -23.406 -15.351 8.154 1.00 96.50 204 LYS A CA 1
ATOM 1645 C C . LYS A 1 204 ? -23.020 -15.658 9.603 1.00 96.50 204 LYS A C 1
ATOM 1647 O O . LYS A 1 204 ? -23.233 -16.778 10.058 1.00 96.50 204 LYS A O 1
ATOM 1652 N N . VAL A 1 205 ? -22.434 -14.696 10.317 1.00 96.38 205 VAL A N 1
ATOM 1653 C CA . VAL A 1 205 ? -21.963 -14.885 11.706 1.00 96.38 205 VAL A CA 1
ATOM 1654 C C . VAL A 1 205 ? -22.985 -14.436 12.757 1.00 96.38 205 VAL A C 1
ATOM 1656 O O . VAL A 1 205 ? -22.737 -14.544 13.957 1.00 96.38 205 VAL A O 1
ATOM 1659 N N . GLY A 1 206 ? -24.142 -13.930 12.321 1.00 94.88 206 GLY A N 1
ATOM 1660 C CA . GLY A 1 206 ? -25.163 -13.345 13.188 1.00 94.88 206 GLY A CA 1
ATOM 1661 C C . GLY A 1 206 ? -24.684 -12.094 13.932 1.00 94.88 206 GLY A C 1
ATOM 1662 O O . GLY A 1 206 ? -25.075 -11.901 15.081 1.00 94.88 206 GLY A O 1
ATOM 1663 N N . GLY A 1 207 ? -23.805 -11.307 13.310 1.00 95.81 207 GLY A N 1
ATOM 1664 C CA . GLY A 1 207 ? -23.221 -10.084 13.859 1.00 95.81 207 GLY A CA 1
ATOM 1665 C C . GLY A 1 207 ? -23.930 -8.804 13.412 1.00 95.81 207 GLY A C 1
ATOM 1666 O O . GLY A 1 207 ? -24.942 -8.841 12.712 1.00 95.81 207 GLY A O 1
ATOM 1667 N N . LYS A 1 208 ? -23.364 -7.658 13.794 1.00 97.19 208 LYS A N 1
ATOM 1668 C CA . LYS A 1 208 ? -23.832 -6.317 13.419 1.00 97.19 208 LYS A CA 1
ATOM 1669 C C . LYS A 1 208 ? -22.732 -5.554 12.685 1.00 97.19 208 LYS A C 1
ATOM 1671 O O . LYS A 1 208 ? -21.583 -5.577 13.116 1.00 97.19 208 LYS A O 1
ATOM 1676 N N . VAL A 1 209 ? -23.096 -4.859 11.607 1.00 98.31 209 VAL A N 1
ATOM 1677 C CA . VAL A 1 209 ? -22.209 -3.905 10.924 1.00 98.31 209 VAL A CA 1
ATOM 1678 C C . VAL A 1 209 ? -22.295 -2.546 11.619 1.00 98.31 209 VAL A C 1
ATOM 1680 O O . VAL A 1 209 ? -23.393 -2.019 11.797 1.00 98.31 209 VAL A O 1
ATOM 1683 N N . ILE A 1 210 ? -21.149 -1.987 11.995 1.00 98.00 210 ILE A N 1
ATOM 1684 C CA . ILE A 1 210 ? -21.000 -0.723 12.723 1.00 98.00 210 ILE A CA 1
ATOM 1685 C C . ILE A 1 210 ? -19.846 0.115 12.144 1.00 98.00 210 ILE A C 1
ATOM 1687 O O . ILE A 1 210 ? -18.982 -0.398 11.425 1.00 98.00 210 ILE A O 1
ATOM 1691 N N . GLY A 1 211 ? -19.852 1.419 12.431 1.00 97.69 211 GLY A N 1
ATOM 1692 C CA . GLY A 1 211 ? -18.756 2.340 12.102 1.00 97.69 211 GLY A CA 1
ATOM 1693 C C . GLY A 1 211 ? -17.659 2.359 13.171 1.00 97.69 211 GLY A C 1
ATOM 1694 O O . GLY A 1 211 ? -17.800 1.736 14.225 1.00 97.69 211 GLY A O 1
ATOM 1695 N N . LEU A 1 212 ? -16.577 3.102 12.916 1.00 97.19 212 LEU A N 1
ATOM 1696 C CA . LEU A 1 212 ? -15.426 3.186 13.822 1.00 97.19 212 LEU A CA 1
ATOM 1697 C C . LEU A 1 212 ? -15.814 3.711 15.214 1.00 97.19 212 LEU A C 1
ATOM 1699 O O . LEU A 1 212 ? -15.394 3.142 16.216 1.00 97.19 212 LEU A O 1
ATOM 1703 N N . GLU A 1 213 ? -16.617 4.770 15.297 1.00 96.88 213 GLU A N 1
ATOM 1704 C CA . GLU A 1 213 ? -16.989 5.404 16.566 1.00 96.88 213 GLU A CA 1
ATOM 1705 C C . GLU A 1 213 ? -17.771 4.445 17.471 1.00 96.88 213 GLU A C 1
ATOM 1707 O O . GLU A 1 213 ? -17.481 4.329 18.662 1.00 96.88 213 GLU A O 1
ATOM 1712 N N . GLU A 1 214 ? -18.725 3.706 16.900 1.00 96.88 214 GLU A N 1
ATOM 1713 C CA . GLU A 1 214 ? -19.492 2.689 17.624 1.00 96.88 214 GLU A CA 1
ATOM 1714 C C . GLU A 1 214 ? -18.608 1.492 18.011 1.00 96.88 214 GLU A C 1
ATOM 1716 O O . GLU A 1 214 ? -18.708 0.980 19.128 1.00 96.88 214 GLU A O 1
ATOM 1721 N N . ALA A 1 215 ? -17.684 1.089 17.133 1.00 97.44 215 ALA A N 1
ATOM 1722 C CA . ALA A 1 215 ? -16.721 0.033 17.430 1.00 97.44 215 ALA A CA 1
ATOM 1723 C C . ALA A 1 215 ? -15.805 0.412 18.607 1.00 97.44 215 ALA A C 1
ATOM 1725 O O . ALA A 1 215 ? -15.604 -0.402 19.508 1.00 97.44 215 ALA A O 1
ATOM 1726 N N . ILE A 1 216 ? -15.312 1.654 18.660 1.00 96.94 216 ILE A N 1
ATOM 1727 C CA . ILE A 1 216 ? -14.529 2.183 19.789 1.00 96.94 216 ILE A CA 1
ATOM 1728 C C . ILE A 1 216 ? -15.371 2.187 21.070 1.00 96.94 216 ILE A C 1
ATOM 1730 O O . ILE A 1 216 ? -14.908 1.699 22.101 1.00 96.94 216 ILE A O 1
ATOM 1734 N N . ALA A 1 217 ? -16.609 2.690 21.014 1.00 95.19 217 ALA A N 1
ATOM 1735 C CA . ALA A 1 217 ? -17.496 2.750 22.177 1.00 95.19 217 ALA A CA 1
ATOM 1736 C C . ALA A 1 217 ? -17.767 1.358 22.776 1.00 95.19 217 ALA A C 1
ATOM 1738 O O . ALA A 1 217 ? -17.819 1.205 23.998 1.00 95.19 217 ALA A O 1
ATOM 1739 N N . SER A 1 218 ? -17.852 0.326 21.930 1.00 92.62 218 SER A N 1
ATOM 1740 C CA . SER A 1 218 ? -18.046 -1.058 22.376 1.00 92.62 218 SER A CA 1
ATOM 1741 C C . SER A 1 218 ? -16.870 -1.639 23.177 1.00 92.62 218 SER A C 1
ATOM 1743 O O . SER A 1 218 ? -17.056 -2.627 23.879 1.00 92.62 218 SER A O 1
ATOM 1745 N N . MET A 1 219 ? -15.676 -1.032 23.112 1.00 89.00 219 MET A N 1
ATOM 1746 C CA . MET A 1 219 ? -14.490 -1.458 23.876 1.00 89.00 219 MET A CA 1
ATOM 1747 C C . MET A 1 219 ? -14.387 -0.804 25.259 1.00 89.00 219 MET A C 1
ATOM 1749 O O . MET A 1 219 ? -13.510 -1.159 26.045 1.00 89.00 219 MET A O 1
ATOM 1753 N N . THR A 1 220 ? -15.227 0.195 25.534 1.00 75.81 220 THR A N 1
ATOM 1754 C CA . THR A 1 220 ? -15.199 0.987 26.775 1.00 75.81 220 THR A CA 1
ATOM 1755 C C . THR A 1 220 ? -16.295 0.614 27.775 1.00 75.81 220 THR A C 1
ATOM 1757 O O . THR A 1 220 ? -16.415 1.288 28.798 1.00 75.81 220 THR A O 1
ATOM 1760 N N . GLY A 1 221 ? -17.080 -0.425 27.464 1.00 56.97 221 GLY A N 1
ATOM 1761 C CA . GLY A 1 221 ? -18.104 -1.003 28.341 1.00 56.97 221 GLY A CA 1
ATOM 1762 C C . GLY A 1 221 ? -17.552 -1.971 29.377 1.00 56.97 221 GLY A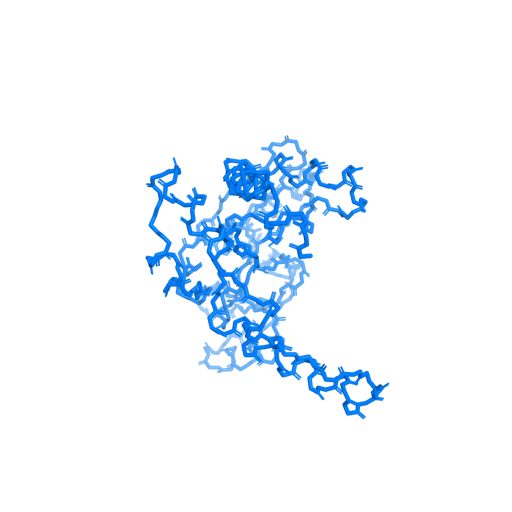 C 1
ATOM 1763 O O . GLY A 1 221 ? -16.458 -2.535 29.146 1.00 56.97 221 GLY A O 1
#

Radius of gyration: 21.79 Å; chains: 1; bounding box: 51×33×62 Å

Foldseek 3Di:
DCCCVVPVVVLLVVLLVLVVVLVVCAVPVLVVLVVVCVVPVPHSVVSCQQRYQLHVDDSDPADAPVNLVVVQVVVVVCCVPPVDDDDDSVVVDDCVSNVVSCVVVVHDNVVVNPDDDQLLPRLVQFFKWWQFVPPGIDTHRAPLRVLQVVLVCVVVPGDTPFIWDAANPRNRIDTLQQWWWWQAPVRGIHTHNDPVVNVVVCVVRVTDTDGSVVNSVVSVD

Sequence (221 aa):
QELAKDYPEVVVAFLKAVIDAGDWVREDPMRAAESLEKWTGVEKEVQYLYFSKGGHLTLEPTIKDKWVEALEFNHGVLEREKKIPPLDFGKWITDEYIRAAYKEKALDYEKDLKDIHDPVVAHKTLPMEIWHAKDGIKTYASVGDFLKAIADFNKVAQKLNATYVYDKTTGLKLFGKMAFYVQAKDGAMTTFLRKQDADSYAAKVGGKVIGLEEAIASMTG